Protein AF-0000000072266146 (afdb_homodimer)

InterPro domains:
  IPR006913 CENP-V/GFA domain [PF04828] (2-114)
  IPR006913 CENP-V/GFA domain [PS51891] (1-120)
  IPR011057 Mss4-like superfamily [SSF51316] (1-143)

Sequence (312 aa):
MEGRCICGEVAYRLTERPLFVHCCHCSWCQRESGSAFALNALIETDRIELLAGQPERVAIPSHSGKGQEVLRCPRCRIALWSHYAGAGPLMAFVRVGTLAEPAACPPDIHIYTTTKLPWVRLDEGVPAMADYYARSQHWPEPSLARWKILRERMSGMEGRCICGEVAYRLTERPLFVHCCHCSWCQRESGSAFALNALIETDRIELLAGQPERVAIPSHSGKGQEVLRCPRCRIALWSHYAGAGPLMAFVRVGTLAEPAACPPDIHIYTTTKLPWVRLDEGVPAMADYYARSQHWPEPSLARWKILRERMSG

Structure (mmCIF, N/CA/C/O backbone):
data_AF-0000000072266146-model_v1
#
loop_
_entity.id
_entity.type
_entity.pdbx_description
1 polymer 'CENP-V/GFA domain-containing protein'
#
loop_
_atom_site.group_PDB
_atom_site.id
_atom_site.type_symbol
_atom_site.label_atom_id
_atom_site.label_alt_id
_atom_site.label_comp_id
_atom_site.label_asym_id
_atom_site.label_entity_id
_atom_site.label_seq_id
_atom_site.pdbx_PDB_ins_code
_atom_site.Cartn_x
_atom_site.Cartn_y
_atom_site.Cartn_z
_atom_site.occupancy
_atom_site.B_iso_or_equiv
_atom_site.auth_seq_id
_atom_site.auth_comp_id
_atom_site.auth_asym_id
_atom_site.auth_atom_id
_atom_site.pdbx_PDB_model_num
ATOM 1 N N . MET A 1 1 ? 0.647 8.023 19.5 1 98.06 1 MET A N 1
ATOM 2 C CA . MET A 1 1 ? 0.533 6.828 18.672 1 98.06 1 MET A CA 1
ATOM 3 C C . MET A 1 1 ? 1.901 6.383 18.172 1 98.06 1 MET A C 1
ATOM 5 O O . MET A 1 1 ? 2.719 7.211 17.766 1 98.06 1 MET A O 1
ATOM 9 N N . GLU A 1 2 ? 2.133 5.121 18.188 1 98.75 2 GLU A N 1
ATOM 10 C CA . GLU A 1 2 ? 3.424 4.617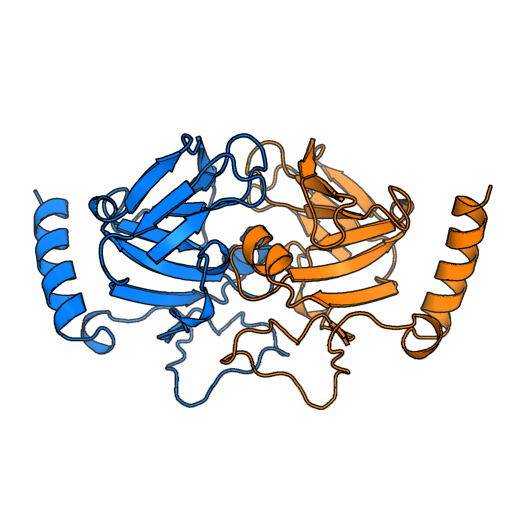 17.734 1 98.75 2 GLU A CA 1
ATOM 11 C C . GLU A 1 2 ? 3.283 3.852 16.422 1 98.75 2 GLU A C 1
ATOM 13 O O . GLU A 1 2 ? 2.189 3.404 16.062 1 98.75 2 GLU A O 1
ATOM 18 N N . GLY A 1 3 ? 4.383 3.854 15.672 1 98.81 3 GLY A N 1
ATOM 19 C CA . GLY A 1 3 ? 4.477 3.102 14.43 1 98.81 3 GLY A CA 1
ATOM 20 C C . GLY A 1 3 ? 5.883 2.617 14.133 1 98.81 3 GLY A C 1
ATOM 21 O O . GLY A 1 3 ? 6.828 2.951 14.852 1 98.81 3 GLY A O 1
ATOM 22 N N . ARG A 1 4 ? 6 1.78 13.203 1 98.81 4 ARG A N 1
ATOM 23 C CA . ARG A 1 4 ? 7.297 1.252 12.789 1 98.81 4 ARG A CA 1
ATOM 24 C C . ARG A 1 4 ? 7.219 0.643 11.391 1 98.81 4 ARG A C 1
ATOM 26 O O . ARG A 1 4 ? 6.129 0.317 10.914 1 98.81 4 ARG A O 1
ATOM 33 N N . CYS A 1 5 ? 8.453 0.538 10.75 1 98.81 5 CYS A N 1
ATOM 34 C CA . CYS A 1 5 ? 8.523 -0.219 9.5 1 98.81 5 CYS A CA 1
ATOM 35 C C . CYS A 1 5 ? 8.383 -1.714 9.766 1 98.81 5 CYS A C 1
ATOM 37 O O . CYS A 1 5 ? 8.258 -2.137 10.914 1 98.81 5 CYS A O 1
ATOM 39 N N . ILE A 1 6 ? 8.391 -2.504 8.766 1 98.44 6 ILE A N 1
ATOM 40 C CA . ILE A 1 6 ? 8.031 -3.91 8.906 1 98.44 6 ILE A CA 1
ATOM 41 C C . ILE A 1 6 ? 9.195 -4.684 9.516 1 98.44 6 ILE A C 1
ATOM 43 O O . ILE A 1 6 ? 9 -5.684 10.203 1 98.44 6 ILE A O 1
ATOM 47 N N . CYS A 1 7 ? 10.453 -4.293 9.305 1 98.19 7 CYS A N 1
ATOM 48 C CA . CYS A 1 7 ? 11.617 -5.027 9.797 1 98.19 7 CYS A CA 1
ATOM 49 C C . CYS A 1 7 ? 12.016 -4.547 11.188 1 98.19 7 CYS A C 1
ATOM 51 O O . CYS A 1 7 ? 12.867 -5.156 11.836 1 98.19 7 CYS A O 1
ATOM 53 N N . GLY A 1 8 ? 11.469 -3.467 11.578 1 97.94 8 GLY A N 1
ATOM 54 C CA . GLY A 1 8 ? 11.727 -2.975 12.922 1 97.94 8 GLY A CA 1
ATOM 55 C C . GLY A 1 8 ? 12.891 -2.002 12.984 1 97.94 8 GLY A C 1
ATOM 56 O O . GLY A 1 8 ? 13.172 -1.432 14.039 1 97.94 8 GLY A O 1
ATOM 57 N N . GLU A 1 9 ? 13.547 -1.71 11.922 1 98.75 9 GLU A N 1
ATOM 58 C CA . GLU A 1 9 ? 14.695 -0.814 11.883 1 98.75 9 GLU A CA 1
ATOM 59 C C . GLU A 1 9 ? 14.305 0.607 12.273 1 98.75 9 GLU A C 1
ATOM 61 O O . GLU A 1 9 ? 15.039 1.281 13 1 98.75 9 GLU A O 1
ATOM 66 N N . VAL A 1 10 ? 13.219 1.092 11.758 1 98.88 10 VAL A N 1
ATOM 67 C CA . VAL A 1 10 ? 12.75 2.443 12.055 1 98.88 10 VAL A CA 1
ATOM 68 C C . VAL A 1 10 ? 11.484 2.379 12.906 1 98.88 10 VAL A C 1
ATOM 70 O O . VAL A 1 10 ? 10.555 1.636 12.586 1 98.88 10 VAL A O 1
ATOM 73 N N . ALA A 1 11 ? 11.422 3.027 13.961 1 98.94 11 ALA A N 1
ATOM 74 C CA . ALA A 1 11 ? 10.258 3.211 14.828 1 98.94 11 ALA A CA 1
ATOM 75 C C . ALA A 1 11 ? 10.023 4.688 15.133 1 98.94 11 ALA A C 1
ATOM 77 O O . ALA A 1 11 ? 10.977 5.469 15.211 1 98.94 11 ALA A O 1
ATOM 78 N N . TYR A 1 12 ? 8.789 5.078 15.242 1 98.94 12 TYR A N 1
ATOM 79 C CA . TYR A 1 12 ? 8.461 6.48 15.461 1 98.94 12 TYR A CA 1
ATOM 80 C C . TYR A 1 12 ? 7.227 6.613 16.344 1 98.94 12 TYR A C 1
ATOM 82 O O . TYR A 1 12 ? 6.531 5.625 16.609 1 98.94 12 TYR A O 1
ATOM 90 N N . ARG A 1 13 ? 7 7.836 16.859 1 98.94 13 ARG A N 1
ATOM 91 C CA . ARG A 1 13 ? 5.836 8.195 17.672 1 98.94 13 ARG A CA 1
ATOM 92 C C . ARG A 1 13 ? 5.23 9.516 17.203 1 98.94 13 ARG A C 1
ATOM 94 O O . ARG A 1 13 ? 5.957 10.477 16.938 1 98.94 13 ARG A O 1
ATOM 101 N N . LEU A 1 14 ? 3.943 9.492 16.922 1 98.94 14 LEU A N 1
ATOM 102 C CA . LEU A 1 14 ? 3.215 10.75 16.781 1 98.94 14 LEU A CA 1
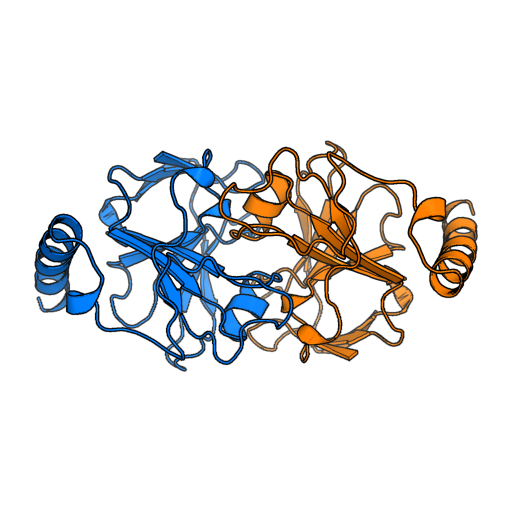ATOM 103 C C . LEU A 1 14 ? 2.877 11.344 18.141 1 98.94 14 LEU A C 1
ATOM 105 O O . LEU A 1 14 ? 2.178 10.719 18.938 1 98.94 14 LEU A O 1
ATOM 109 N N . THR A 1 15 ? 3.312 12.531 18.422 1 98.81 15 THR A N 1
ATOM 110 C CA . THR A 1 15 ? 3.141 13.117 19.75 1 98.81 15 THR A CA 1
ATOM 111 C C . THR A 1 15 ? 1.791 13.828 19.859 1 98.81 15 THR A C 1
ATOM 113 O O . THR A 1 15 ? 1.396 14.266 20.938 1 98.81 15 THR A O 1
ATOM 116 N N . GLU A 1 16 ? 1.041 14.008 18.766 1 98.5 16 GLU A N 1
ATOM 117 C CA . GLU A 1 16 ? -0.328 14.508 18.672 1 98.5 16 GLU A CA 1
ATOM 118 C C . GLU A 1 16 ? -1.169 13.641 17.734 1 98.5 16 GLU A C 1
ATOM 120 O O . GLU A 1 16 ? -0.627 12.867 16.953 1 98.5 16 GLU A O 1
ATOM 125 N N . ARG A 1 17 ? -2.455 13.75 17.922 1 98.25 17 ARG A N 1
ATOM 126 C CA . ARG A 1 17 ? -3.336 13.117 16.938 1 98.25 17 ARG A CA 1
ATOM 127 C C . ARG A 1 17 ? -3.176 13.758 15.562 1 98.25 17 ARG A C 1
ATOM 129 O O . ARG A 1 17 ? -2.924 14.961 15.453 1 98.25 17 ARG A O 1
ATOM 136 N N . PRO A 1 18 ? -3.324 12.961 14.5 1 98.81 18 PRO A N 1
ATOM 137 C CA . PRO A 1 18 ? -3.293 13.57 13.164 1 98.81 18 PRO A CA 1
ATOM 138 C C . PRO A 1 18 ? -4.336 14.672 12.992 1 98.81 18 PRO A C 1
ATOM 140 O O . PRO A 1 18 ? -5.371 14.656 13.656 1 98.81 18 PRO A O 1
ATOM 143 N N . LEU A 1 19 ? -4.02 15.57 12.109 1 98.81 19 LEU A N 1
ATOM 144 C CA . LEU A 1 19 ? -4.922 16.656 11.766 1 98.81 19 LEU A CA 1
ATOM 145 C C . LEU A 1 19 ? -6.145 16.141 11.016 1 98.81 19 LEU A C 1
ATOM 147 O O . LEU A 1 19 ? -7.258 16.641 11.211 1 98.81 19 LEU A O 1
ATOM 151 N N . PHE A 1 20 ? -5.941 15.227 10.234 1 98.81 20 PHE A N 1
ATOM 152 C CA . PHE A 1 20 ? -6.93 14.742 9.273 1 98.81 20 PHE A CA 1
ATOM 153 C C . PHE A 1 20 ? -6.41 13.516 8.5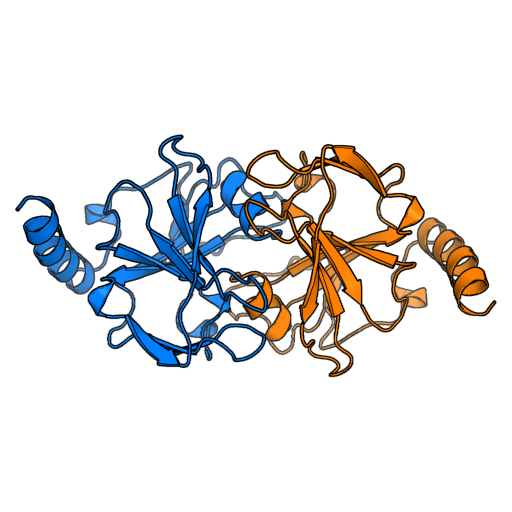39 1 98.81 20 PHE A C 1
ATOM 155 O O . PHE A 1 20 ? -5.203 13.336 8.383 1 98.81 20 PHE A O 1
ATOM 162 N N . VAL A 1 21 ? -7.254 12.562 8.102 1 98.88 21 VAL A N 1
ATOM 163 C CA . VAL A 1 21 ? -6.836 11.352 7.414 1 98.88 21 VAL A CA 1
ATOM 164 C C . VAL A 1 21 ? -7.43 11.312 6.008 1 98.88 21 VAL A C 1
ATOM 166 O O . VAL A 1 21 ? -8.656 11.32 5.844 1 98.88 21 VAL A O 1
ATOM 169 N N . HIS A 1 22 ? -6.547 11.258 4.992 1 98.75 22 HIS A N 1
ATOM 170 C CA . HIS A 1 22 ? -6.922 11.117 3.588 1 98.75 22 HIS A CA 1
ATOM 171 C C . HIS A 1 22 ? -6.914 9.656 3.16 1 98.75 22 HIS A C 1
ATOM 173 O O . HIS A 1 22 ? -5.922 8.953 3.359 1 98.75 22 HIS A O 1
ATOM 179 N N . CYS A 1 23 ? -7.988 9.219 2.615 1 98.88 23 CYS A N 1
ATOM 180 C CA . CYS A 1 23 ? -7.957 8.031 1.768 1 98.88 23 CYS A CA 1
ATOM 181 C C . CYS A 1 23 ? -7.934 8.414 0.293 1 98.88 23 CYS A C 1
ATOM 183 O O . CYS A 1 23 ? -8.953 8.812 -0.268 1 98.88 23 CYS A O 1
ATOM 185 N N . CYS A 1 24 ? -6.785 8.344 -0.344 1 98.75 24 CYS A N 1
ATOM 186 C CA . CYS A 1 24 ? -6.59 8.852 -1.697 1 98.75 24 CYS A CA 1
ATOM 187 C C . CYS A 1 24 ? -6.676 7.727 -2.723 1 98.75 24 CYS A C 1
ATOM 189 O O . CYS A 1 24 ? -5.879 6.789 -2.689 1 98.75 24 CYS A O 1
ATOM 191 N N . HIS A 1 25 ? -7.547 7.867 -3.672 1 98.75 25 HIS A N 1
ATOM 192 C CA . HIS A 1 25 ? -7.848 6.809 -4.629 1 98.75 25 HIS A CA 1
ATOM 193 C C . HIS A 1 25 ? -7.23 7.105 -5.992 1 98.75 25 HIS A C 1
ATOM 195 O O . HIS A 1 25 ? -7.535 6.434 -6.98 1 98.75 25 HIS A O 1
ATOM 201 N N . CYS A 1 26 ? -6.363 8.109 -6.113 1 98.5 26 CYS A N 1
ATOM 202 C CA . CYS A 1 26 ? -5.797 8.391 -7.43 1 98.5 26 CYS A CA 1
ATOM 203 C C . CYS A 1 26 ? -4.922 7.23 -7.898 1 98.5 26 CYS A C 1
ATOM 205 O O . CYS A 1 26 ? -4.434 6.445 -7.086 1 98.5 26 CYS A O 1
ATOM 207 N N . SER A 1 27 ? -4.691 7.141 -9.18 1 98.12 27 SER A N 1
ATOM 208 C CA . SER A 1 27 ? -3.955 6.023 -9.758 1 98.12 27 SER A CA 1
ATOM 209 C C . SER A 1 27 ? -2.494 6.031 -9.32 1 98.12 27 SER A C 1
ATOM 211 O O . SER A 1 27 ? -1.854 4.98 -9.25 1 98.12 27 SER A O 1
ATOM 213 N N . TRP A 1 28 ? -1.951 7.18 -8.969 1 98.19 28 TRP A N 1
ATOM 214 C CA . TRP A 1 28 ? -0.567 7.262 -8.508 1 98.19 28 TRP A CA 1
ATOM 215 C C . TRP A 1 28 ? -0.42 6.668 -7.109 1 98.19 28 TRP A C 1
ATOM 217 O O . TRP A 1 28 ? 0.521 5.914 -6.848 1 98.19 28 TRP A O 1
ATOM 227 N N . CYS A 1 29 ? -1.375 6.961 -6.23 1 98.5 29 CYS A N 1
ATOM 228 C CA . CYS A 1 29 ? -1.34 6.398 -4.887 1 98.5 29 CYS A CA 1
ATOM 229 C C . CYS A 1 29 ? -1.579 4.895 -4.918 1 98.5 29 CYS A C 1
ATOM 231 O O . CYS A 1 29 ? -1.021 4.152 -4.105 1 98.5 29 CYS A O 1
ATOM 233 N N . GLN A 1 30 ? -2.463 4.461 -5.859 1 98.81 30 GLN A N 1
ATOM 234 C CA . GLN A 1 30 ? -2.615 3.027 -6.078 1 98.81 30 GLN A CA 1
ATOM 235 C C . GLN A 1 30 ? -1.284 2.385 -6.461 1 98.81 30 GLN A C 1
ATOM 237 O O . GLN A 1 30 ? -0.898 1.359 -5.898 1 98.81 30 GLN A O 1
ATOM 242 N N . ARG A 1 31 ? -0.602 3.02 -7.348 1 98.56 31 ARG A N 1
ATOM 243 C CA . ARG A 1 31 ? 0.684 2.504 -7.805 1 98.56 31 ARG A CA 1
ATOM 244 C C . ARG A 1 31 ? 1.717 2.533 -6.684 1 98.56 31 ARG A C 1
ATOM 246 O O . ARG A 1 31 ? 2.463 1.571 -6.492 1 98.56 31 ARG A O 1
ATOM 253 N N . GLU A 1 32 ? 1.78 3.57 -5.879 1 98.44 32 GLU A N 1
ATOM 254 C CA . GLU A 1 32 ? 2.746 3.719 -4.793 1 98.44 32 GLU A CA 1
ATOM 255 C C . GLU A 1 32 ? 2.525 2.666 -3.713 1 98.44 32 GLU A C 1
ATOM 257 O O . GLU A 1 32 ? 3.484 2.096 -3.189 1 98.44 32 GLU A O 1
ATOM 262 N N . SER A 1 33 ? 1.28 2.451 -3.389 1 98.38 33 SER A N 1
ATOM 263 C CA . SER A 1 33 ? 0.968 1.521 -2.309 1 98.38 33 SER A CA 1
ATOM 264 C C . SER A 1 33 ? 0.947 0.081 -2.811 1 98.38 33 SER A C 1
ATOM 266 O O . SER A 1 33 ? 1.054 -0.859 -2.02 1 98.38 33 SER A O 1
ATOM 268 N N . GLY A 1 34 ? 0.775 -0.076 -4.133 1 98.5 34 GLY A N 1
ATOM 269 C CA . GLY A 1 34 ? 0.539 -1.402 -4.68 1 98.5 34 GLY A CA 1
ATOM 270 C C . GLY A 1 34 ? -0.845 -1.939 -4.367 1 98.5 34 GLY A C 1
ATOM 271 O O . GLY A 1 34 ? -1.141 -3.105 -4.641 1 98.5 34 GLY A O 1
ATOM 272 N N . SER A 1 35 ? -1.664 -1.135 -3.785 1 98.69 35 SER A N 1
ATOM 273 C CA . SER A 1 35 ? -2.986 -1.499 -3.289 1 98.69 35 SER A CA 1
ATOM 274 C C . SER A 1 35 ? -4.074 -0.637 -3.926 1 98.69 35 SER A C 1
ATOM 276 O O . SER A 1 35 ? -3.959 -0.245 -5.09 1 98.69 35 SER A O 1
ATOM 278 N N . ALA A 1 36 ? -5.203 -0.46 -3.303 1 98.81 36 ALA A N 1
ATOM 279 C CA . ALA A 1 36 ? -6.363 0.186 -3.916 1 98.81 36 ALA A CA 1
ATOM 280 C C . ALA A 1 36 ? -6.344 1.691 -3.666 1 98.81 36 ALA A C 1
ATOM 282 O O . ALA A 1 36 ? -7.055 2.445 -4.336 1 98.81 36 ALA A O 1
ATOM 283 N N . PHE A 1 37 ? -5.625 2.102 -2.691 1 98.81 37 PHE A N 1
ATOM 284 C CA . PHE A 1 37 ? -5.527 3.498 -2.287 1 98.81 37 PHE A CA 1
ATOM 285 C C . PHE A 1 37 ? -4.375 3.699 -1.31 1 98.81 37 PHE A C 1
ATOM 287 O O . PHE A 1 37 ? -3.768 2.73 -0.849 1 98.81 37 PHE A O 1
ATOM 294 N N . ALA A 1 38 ? -4 4.879 -1.101 1 98.75 38 ALA A N 1
ATOM 295 C CA . ALA A 1 38 ? -3.141 5.246 0.021 1 98.75 38 ALA A CA 1
ATOM 296 C C . ALA A 1 38 ? -3.963 5.777 1.192 1 98.75 38 ALA A C 1
ATOM 298 O O . ALA A 1 38 ? -5 6.414 0.993 1 98.75 38 ALA A O 1
ATOM 299 N N . LEU A 1 39 ? -3.566 5.496 2.32 1 98.88 39 LEU A N 1
ATOM 300 C CA . LEU A 1 39 ? -4.168 5.965 3.564 1 98.88 39 LEU A CA 1
ATOM 301 C C . LEU A 1 39 ? -3.178 6.801 4.367 1 98.88 39 LEU A C 1
ATOM 303 O O . LEU A 1 39 ? -2.232 6.262 4.949 1 98.88 39 LEU A O 1
ATOM 307 N N . ASN A 1 40 ? -3.436 8.102 4.402 1 98.88 40 ASN A N 1
ATOM 308 C CA . ASN A 1 40 ? -2.443 9.047 4.902 1 98.88 40 ASN A CA 1
ATOM 309 C C . ASN A 1 40 ? -2.986 9.859 6.074 1 98.88 40 ASN A C 1
ATOM 311 O O . ASN A 1 40 ? -4.004 10.539 5.945 1 98.88 40 ASN A O 1
ATOM 315 N N . ALA A 1 41 ? -2.324 9.781 7.148 1 98.94 41 ALA A N 1
ATOM 316 C CA . ALA A 1 41 ? -2.621 10.641 8.297 1 98.94 41 ALA A CA 1
ATOM 317 C C . ALA A 1 41 ? -1.765 11.906 8.273 1 98.94 41 ALA A C 1
ATOM 319 O O . ALA A 1 41 ? -0.539 11.828 8.391 1 98.94 41 ALA A O 1
ATOM 320 N N . LEU A 1 42 ? -2.375 13.031 8.086 1 98.88 42 LEU A N 1
ATOM 321 C CA . LEU A 1 42 ? -1.668 14.305 8.016 1 98.88 42 LEU A CA 1
ATOM 322 C C . LEU A 1 42 ? -1.302 14.797 9.414 1 98.88 42 LEU A C 1
ATOM 324 O O . LEU A 1 42 ? -2.137 14.781 10.32 1 98.88 42 LEU A O 1
ATOM 328 N N . ILE A 1 43 ? -0.083 15.242 9.547 1 98.88 43 ILE A N 1
ATOM 329 C CA . ILE A 1 43 ? 0.365 15.773 10.828 1 98.88 43 ILE A CA 1
ATOM 330 C C . ILE A 1 43 ? 1.553 16.703 10.617 1 98.88 43 ILE A C 1
ATOM 332 O O . ILE A 1 43 ? 2.287 16.578 9.633 1 98.88 43 ILE A O 1
ATOM 336 N N . GLU A 1 44 ? 1.712 17.672 11.477 1 98.69 44 GLU A N 1
ATOM 337 C CA . GLU A 1 44 ? 2.938 18.469 11.453 1 98.69 44 GLU A CA 1
ATOM 338 C C . GLU A 1 44 ? 4.168 17.578 11.625 1 98.69 44 GLU A C 1
ATOM 340 O O . GLU A 1 44 ? 4.199 16.719 12.508 1 98.69 44 GLU A O 1
ATOM 345 N N . THR A 1 45 ? 5.168 17.875 10.82 1 98.5 45 THR A N 1
ATOM 346 C CA . THR A 1 45 ? 6.34 17.016 10.828 1 98.5 45 THR A CA 1
ATOM 347 C C . THR A 1 45 ? 7.012 17.016 12.195 1 98.5 45 THR A C 1
ATOM 349 O O . THR A 1 45 ? 7.535 15.992 12.641 1 98.5 45 THR A O 1
ATOM 352 N N . ASP A 1 46 ? 7 18.078 12.867 1 98.25 46 ASP A N 1
ATOM 353 C CA . ASP A 1 46 ? 7.684 18.188 14.156 1 98.25 46 ASP A CA 1
ATOM 354 C C . ASP A 1 46 ? 6.902 17.453 15.25 1 98.25 46 ASP A C 1
ATOM 356 O O . ASP A 1 46 ? 7.328 17.422 16.406 1 98.25 46 ASP A O 1
ATOM 360 N N . ARG A 1 47 ? 5.762 16.875 14.945 1 98.81 47 ARG A N 1
ATOM 361 C CA . ARG A 1 47 ? 5.02 16.031 15.875 1 98.81 47 ARG A CA 1
ATOM 362 C C . ARG A 1 47 ? 5.34 14.562 15.656 1 98.81 47 ARG A C 1
ATOM 364 O O . ARG A 1 47 ? 4.688 13.688 16.234 1 98.81 47 ARG A O 1
ATOM 371 N N . ILE A 1 48 ? 6.285 14.242 14.805 1 98.88 48 ILE A N 1
ATOM 372 C CA . ILE A 1 48 ? 6.832 12.898 14.633 1 98.88 48 ILE A CA 1
ATOM 373 C C . ILE A 1 48 ? 8.172 12.797 15.359 1 98.88 48 ILE A C 1
ATOM 375 O O . ILE A 1 48 ? 9.117 13.516 15.039 1 98.88 48 ILE A O 1
ATOM 379 N N . GLU A 1 49 ? 8.211 11.914 16.312 1 98.88 49 GLU A N 1
ATOM 380 C CA . GLU A 1 49 ? 9.445 11.617 17.031 1 98.88 49 GLU A CA 1
ATOM 381 C C . GLU A 1 49 ? 10.031 10.273 16.578 1 98.88 49 GLU A C 1
ATOM 383 O O . GLU A 1 49 ? 9.367 9.242 16.672 1 98.88 49 GLU A O 1
ATOM 388 N N . LEU A 1 50 ? 11.227 10.266 16.094 1 98.81 50 LEU A N 1
ATOM 389 C CA . LEU A 1 50 ? 11.906 9.023 15.781 1 98.81 50 LEU A CA 1
ATOM 390 C C . LEU A 1 50 ? 12.375 8.32 17.047 1 98.81 50 LEU A C 1
ATOM 392 O O . LEU A 1 50 ? 13.055 8.922 17.875 1 98.81 50 LEU A O 1
ATOM 396 N N . LEU A 1 51 ? 12 7.148 17.203 1 98.88 51 LEU A N 1
ATOM 397 C CA . LEU A 1 51 ? 12.375 6.352 18.375 1 98.88 51 LEU A CA 1
ATOM 398 C C . LEU A 1 51 ? 13.578 5.465 18.047 1 98.88 51 LEU A C 1
ATOM 400 O O . LEU A 1 51 ? 14.352 5.109 18.953 1 98.88 51 LEU A O 1
ATOM 404 N N . ALA A 1 52 ? 13.711 5.051 16.859 1 98.81 52 ALA A N 1
ATOM 405 C CA . ALA A 1 52 ? 14.812 4.215 16.375 1 98.81 52 ALA A CA 1
ATOM 406 C C . ALA A 1 52 ? 15.016 4.402 14.867 1 98.81 52 ALA A C 1
ATOM 408 O O . ALA A 1 52 ? 14.047 4.598 14.125 1 98.81 52 ALA A O 1
ATOM 409 N N . GLY A 1 53 ? 16.266 4.289 14.445 1 98.75 53 GLY A N 1
ATOM 410 C CA . GLY A 1 53 ? 16.594 4.312 13.023 1 98.75 53 GLY A CA 1
ATOM 411 C C . GLY A 1 53 ? 16.438 5.688 12.406 1 98.75 53 GLY A C 1
ATOM 412 O O . GLY A 1 53 ? 16.078 6.648 13.086 1 98.75 53 GLY A O 1
ATOM 413 N N . GLN A 1 54 ? 16.797 5.75 11.117 1 98.56 54 GLN A N 1
ATOM 414 C CA . GLN A 1 54 ? 16.703 6.957 10.297 1 98.56 54 GLN A CA 1
ATOM 415 C C . GLN A 1 54 ? 16.172 6.633 8.906 1 98.56 54 GLN A C 1
ATOM 417 O O . GLN A 1 54 ? 16.828 5.941 8.125 1 98.56 54 GLN A O 1
ATOM 422 N N . PRO A 1 55 ? 15 7.188 8.617 1 98.75 55 PRO A N 1
ATOM 423 C CA . PRO A 1 55 ? 14.492 6.922 7.27 1 98.75 55 PRO A CA 1
ATOM 424 C C . PRO A 1 55 ? 15.336 7.582 6.18 1 98.75 55 PRO A C 1
ATOM 426 O O . PRO A 1 55 ? 15.969 8.609 6.422 1 98.75 55 PRO A O 1
ATOM 429 N N . GLU A 1 56 ? 15.344 6.93 5.07 1 98.38 56 GLU A N 1
ATOM 430 C CA . GLU A 1 56 ? 15.93 7.527 3.871 1 98.38 56 GLU A CA 1
ATOM 431 C C . GLU A 1 56 ? 14.883 8.297 3.072 1 98.38 56 GLU A C 1
ATOM 433 O O . GLU A 1 56 ? 13.734 7.859 2.959 1 98.38 56 GLU A O 1
ATOM 438 N N . ARG A 1 57 ? 15.312 9.445 2.557 1 98.31 57 ARG A N 1
ATOM 439 C CA . ARG A 1 57 ? 14.43 10.25 1.717 1 98.31 57 ARG A CA 1
ATOM 440 C C . ARG A 1 57 ? 14.547 9.844 0.252 1 98.31 57 ARG A C 1
ATOM 442 O O . ARG A 1 57 ? 15.656 9.734 -0.282 1 98.31 57 ARG A O 1
ATOM 449 N N . VAL A 1 58 ? 13.477 9.57 -0.393 1 98.56 58 VAL A N 1
ATOM 450 C CA . VAL A 1 58 ? 13.438 9.203 -1.803 1 98.56 58 VAL A CA 1
ATOM 451 C C . VAL A 1 58 ? 12.453 10.109 -2.547 1 98.56 58 VAL A C 1
ATOM 453 O O . VAL A 1 58 ? 11.266 10.156 -2.213 1 98.56 58 VAL A O 1
ATOM 456 N N . ALA A 1 59 ? 12.953 10.836 -3.549 1 98 59 ALA A N 1
ATOM 457 C CA . ALA A 1 59 ? 12.094 11.68 -4.375 1 98 59 ALA A CA 1
ATOM 458 C C . ALA A 1 59 ? 11.375 10.852 -5.438 1 98 59 ALA A C 1
ATOM 460 O O . ALA A 1 59 ? 12 10.062 -6.148 1 98 59 ALA A O 1
ATOM 461 N N . ILE A 1 60 ? 10.086 11.016 -5.516 1 98.12 60 ILE A N 1
ATOM 462 C CA . ILE A 1 60 ? 9.32 10.32 -6.547 1 98.12 60 ILE A CA 1
ATOM 463 C C . ILE A 1 60 ? 8.328 11.289 -7.195 1 98.12 60 ILE A C 1
ATOM 465 O O . ILE A 1 60 ? 8 12.328 -6.617 1 98.12 60 ILE A O 1
ATOM 469 N N . PRO A 1 61 ? 7.883 10.953 -8.461 1 97.06 61 PRO A N 1
ATOM 470 C CA . PRO A 1 61 ? 6.824 11.766 -9.062 1 97.06 61 PRO A CA 1
ATOM 471 C C . PRO A 1 61 ? 5.488 11.633 -8.344 1 97.06 61 PRO A C 1
ATOM 473 O O . PRO A 1 61 ? 5.316 10.727 -7.52 1 97.06 61 PRO A O 1
ATOM 476 N N . SER A 1 62 ? 4.641 12.57 -8.539 1 95.56 62 SER A N 1
ATOM 477 C CA . SER A 1 62 ? 3.293 12.547 -7.98 1 95.56 62 SER A CA 1
ATOM 478 C C . SER A 1 62 ? 2.258 12.961 -9.023 1 95.56 62 SER A C 1
ATOM 480 O O . SER A 1 62 ? 2.611 13.43 -10.109 1 95.56 62 SER A O 1
ATOM 482 N N . HIS A 1 63 ? 1.038 12.75 -8.695 1 92.88 63 HIS A N 1
ATOM 483 C CA . HIS A 1 63 ? -0.08 13.086 -9.57 1 92.88 63 HIS A CA 1
ATOM 484 C C . HIS A 1 63 ? -0.068 14.562 -9.938 1 92.88 63 HIS A C 1
ATOM 486 O O . HIS A 1 63 ? -0.373 14.922 -11.078 1 92.88 63 HIS A O 1
ATOM 492 N N . SER A 1 64 ? 0.245 15.406 -9.016 1 92.31 64 SER A N 1
ATOM 493 C CA . SER A 1 64 ? 0.229 16.859 -9.219 1 92.31 64 SER A CA 1
ATOM 494 C C . SER A 1 64 ? 1.314 17.281 -10.203 1 92.31 64 SER A C 1
ATOM 496 O O . SER A 1 64 ? 1.282 18.406 -10.719 1 92.31 64 SER A O 1
ATOM 498 N N . GLY A 1 65 ? 2.338 16.453 -10.445 1 94.19 65 GLY A N 1
ATOM 499 C CA . GLY A 1 65 ? 3.477 16.797 -11.281 1 94.19 65 GLY A CA 1
ATOM 500 C C . GLY A 1 65 ? 4.59 17.484 -10.516 1 94.19 65 GLY A C 1
ATOM 501 O O . GLY A 1 65 ? 5.691 17.656 -11.047 1 94.19 65 GLY A O 1
ATOM 502 N N . LYS A 1 66 ? 4.371 17.812 -9.211 1 96.12 66 LYS A N 1
ATOM 503 C CA . LYS A 1 66 ? 5.344 18.562 -8.422 1 96.12 66 LYS A CA 1
ATOM 504 C C . LYS A 1 66 ? 6.246 17.625 -7.625 1 96.12 66 LYS A C 1
ATOM 506 O O . LYS A 1 66 ? 7.23 18.062 -7.027 1 96.12 66 LYS A O 1
ATOM 511 N N . GLY A 1 67 ? 5.906 16.375 -7.609 1 95.88 67 GLY A N 1
ATOM 512 C CA . GLY A 1 67 ? 6.703 15.391 -6.898 1 95.88 67 GLY A CA 1
ATOM 513 C C . GLY A 1 67 ? 6.422 15.352 -5.406 1 95.88 67 GLY A C 1
ATOM 514 O O . GLY A 1 67 ? 5.594 16.109 -4.91 1 95.88 67 GLY A O 1
ATOM 515 N N . GLN A 1 68 ? 7.016 14.352 -4.781 1 97.19 68 GLN A N 1
ATOM 516 C CA . GLN A 1 68 ? 7.02 14.195 -3.33 1 97.19 68 GLN A CA 1
ATOM 517 C C . GLN A 1 68 ? 8.289 13.508 -2.852 1 97.19 68 GLN A C 1
ATOM 519 O O . GLN A 1 68 ? 9 12.875 -3.641 1 97.19 68 GLN A O 1
ATOM 524 N N . GLU A 1 69 ? 8.57 13.766 -1.625 1 98.31 69 GLU A N 1
ATOM 525 C CA . GLU A 1 69 ? 9.641 13.039 -0.947 1 98.31 69 GLU A CA 1
ATOM 526 C C . GLU A 1 69 ? 9.078 11.992 0.012 1 98.31 69 GLU A C 1
ATOM 528 O O . GLU A 1 69 ? 8.328 12.328 0.935 1 98.31 69 GLU A O 1
ATOM 533 N N . VAL A 1 70 ? 9.414 10.766 -0.214 1 98.75 70 VAL A N 1
ATOM 534 C CA . VAL A 1 70 ? 8.938 9.688 0.653 1 98.75 70 VAL A CA 1
ATOM 535 C C . VAL A 1 70 ? 10.055 9.258 1.597 1 98.75 70 VAL A C 1
ATOM 537 O O . VAL A 1 70 ? 11.188 9.031 1.165 1 98.75 70 VAL A O 1
ATOM 540 N N . LEU A 1 71 ? 9.781 9.25 2.836 1 98.88 71 LEU A N 1
ATOM 541 C CA . LEU A 1 71 ? 10.688 8.711 3.844 1 98.88 71 LEU A CA 1
ATOM 542 C C . LEU A 1 71 ? 10.469 7.215 4.027 1 98.88 71 LEU A C 1
ATOM 544 O O . LEU A 1 71 ? 9.375 6.781 4.406 1 98.88 71 LEU A O 1
ATOM 548 N N . ARG A 1 72 ? 11.5 6.453 3.721 1 98.88 72 ARG A N 1
ATOM 549 C CA . ARG A 1 72 ? 11.43 4.996 3.721 1 98.88 72 ARG A CA 1
ATOM 550 C C . ARG A 1 72 ? 12.477 4.395 4.656 1 98.88 72 ARG A C 1
ATOM 552 O O . ARG A 1 72 ? 13.531 4.988 4.879 1 98.88 72 ARG A O 1
ATOM 559 N N . CYS A 1 73 ? 12.156 3.236 5.219 1 98.88 73 CYS A N 1
ATOM 560 C CA . CYS A 1 73 ? 13.18 2.461 5.906 1 98.88 73 CYS A CA 1
ATOM 561 C C . CYS A 1 73 ? 14.32 2.107 4.961 1 98.88 73 CYS A C 1
ATOM 563 O O . CYS A 1 73 ? 14.086 1.639 3.846 1 98.88 73 CYS A O 1
ATOM 565 N N . PRO A 1 74 ? 15.578 2.32 5.406 1 98.56 74 PRO A N 1
ATOM 566 C CA . PRO A 1 74 ? 16.703 2.006 4.508 1 98.56 74 PRO A CA 1
ATOM 567 C C . PRO A 1 74 ? 16.906 0.502 4.344 1 98.56 74 PRO A C 1
ATOM 569 O O . PRO A 1 74 ? 17.656 0.077 3.451 1 98.56 74 PRO A O 1
ATOM 572 N N . ARG A 1 75 ? 16.297 -0.282 5.145 1 98.38 75 ARG A N 1
ATOM 573 C CA . ARG A 1 75 ? 16.5 -1.727 5.109 1 98.38 75 ARG A CA 1
ATOM 574 C C . ARG A 1 75 ? 15.352 -2.426 4.391 1 98.38 75 ARG A C 1
ATOM 576 O O . ARG A 1 75 ? 15.547 -3.01 3.324 1 98.38 75 ARG A O 1
ATOM 583 N N . CYS A 1 76 ? 14.133 -2.256 4.832 1 98.69 76 CYS A N 1
ATOM 584 C CA . CYS A 1 76 ? 13.016 -2.975 4.234 1 98.69 76 CYS A CA 1
ATOM 585 C C . CYS A 1 76 ? 12.352 -2.139 3.148 1 98.69 76 CYS A C 1
ATOM 587 O O . CYS A 1 76 ? 11.531 -2.648 2.379 1 98.69 76 CYS A O 1
ATOM 589 N N . ARG A 1 77 ? 12.602 -0.921 3.076 1 98.69 77 ARG A N 1
ATOM 590 C CA . ARG A 1 77 ? 12.234 0 2.008 1 98.69 77 ARG A CA 1
ATOM 591 C C . ARG A 1 77 ? 10.766 0.401 2.113 1 98.69 77 ARG A C 1
ATOM 593 O O . ARG A 1 77 ? 10.227 1.064 1.223 1 98.69 77 ARG A O 1
ATOM 600 N N . ILE A 1 78 ? 10.055 0.058 3.154 1 98.25 78 ILE A N 1
ATOM 601 C CA . ILE A 1 78 ? 8.648 0.438 3.209 1 98.25 78 ILE A CA 1
ATOM 602 C C . ILE A 1 78 ? 8.523 1.944 3.43 1 98.25 78 ILE A C 1
ATOM 604 O O . ILE A 1 78 ? 9.43 2.57 3.984 1 98.25 78 ILE A O 1
ATOM 608 N N . ALA A 1 79 ? 7.52 2.539 2.91 1 98.88 79 ALA A N 1
ATOM 609 C CA . ALA A 1 79 ? 7.227 3.961 3.074 1 98.88 79 ALA A CA 1
ATOM 610 C C . ALA A 1 79 ? 6.613 4.242 4.441 1 98.88 79 ALA A C 1
ATOM 612 O O . ALA A 1 79 ? 5.641 3.592 4.84 1 98.88 79 ALA A O 1
ATOM 613 N N . LEU A 1 80 ? 7.152 5.199 5.133 1 98.94 80 LEU A N 1
ATOM 614 C CA . LEU A 1 80 ? 6.637 5.543 6.453 1 98.94 80 LEU A CA 1
ATOM 615 C C . LEU A 1 80 ? 5.781 6.805 6.395 1 98.94 80 LEU A C 1
ATOM 617 O O . LEU A 1 80 ? 4.684 6.84 6.953 1 98.94 80 LEU A O 1
ATOM 621 N N . TRP A 1 81 ? 6.266 7.855 5.797 1 98.94 81 TRP A N 1
ATOM 622 C CA . TRP A 1 81 ? 5.492 9.062 5.523 1 98.94 81 TRP A CA 1
ATOM 623 C C . TRP A 1 81 ? 6.086 9.836 4.348 1 98.94 81 TRP A C 1
ATOM 625 O O . TRP A 1 81 ? 7.16 9.492 3.85 1 98.94 81 TRP A O 1
ATOM 635 N N . SER A 1 82 ? 5.363 10.742 3.818 1 98.62 82 SER A N 1
ATOM 636 C CA . SER A 1 82 ? 5.828 11.555 2.699 1 98.62 82 SER A CA 1
ATOM 637 C C . SER A 1 82 ? 5.598 13.039 2.961 1 98.62 82 SER A C 1
ATOM 639 O O . SER A 1 82 ? 4.793 13.406 3.82 1 98.62 82 SER A O 1
ATOM 641 N N . HIS A 1 83 ? 6.387 13.828 2.322 1 98.38 83 HIS A N 1
ATOM 642 C CA . HIS A 1 83 ? 6.195 15.273 2.197 1 98.38 83 HIS A CA 1
ATOM 643 C C . HIS A 1 83 ? 5.793 15.656 0.776 1 98.38 83 HIS A C 1
ATOM 645 O O . HIS A 1 83 ? 6.535 15.398 -0.174 1 98.38 83 HIS A O 1
ATOM 651 N N . TYR A 1 84 ? 4.59 16.234 0.656 1 95.81 84 TYR A N 1
ATOM 652 C CA . TYR A 1 84 ? 4.141 16.703 -0.649 1 95.81 84 TYR A CA 1
ATOM 653 C C . TYR A 1 84 ? 4.566 18.156 -0.879 1 95.81 84 TYR A C 1
ATOM 655 O O . TYR A 1 84 ? 4.84 18.875 0.074 1 95.81 84 TYR A O 1
ATOM 663 N N . ALA A 1 85 ? 4.645 18.594 -2.107 1 88.31 85 ALA A N 1
ATOM 664 C CA . ALA A 1 85 ? 5.195 19.875 -2.518 1 88.31 85 ALA A CA 1
ATOM 665 C C . ALA A 1 85 ? 4.418 21.031 -1.886 1 88.31 85 ALA A C 1
ATOM 667 O O . ALA A 1 85 ? 4.98 22.094 -1.626 1 88.31 85 ALA A O 1
ATOM 668 N N . GLY A 1 86 ? 3.174 20.969 -1.599 1 87 86 GLY A N 1
ATOM 669 C CA . GLY A 1 86 ? 2.395 22.062 -1.034 1 87 86 GLY A CA 1
ATOM 670 C C . GLY A 1 86 ? 2.947 22.562 0.284 1 87 86 GLY A C 1
ATOM 671 O O . GLY A 1 86 ? 3.656 23.578 0.318 1 87 86 GLY A O 1
ATOM 672 N N . ALA A 1 87 ? 2.881 21.828 1.316 1 89 87 ALA A N 1
ATOM 673 C CA . ALA A 1 87 ? 3.377 22.203 2.641 1 89 87 ALA A CA 1
ATOM 674 C C . ALA A 1 87 ? 4.84 21.797 2.809 1 89 87 ALA A C 1
ATOM 676 O O . ALA A 1 87 ? 5.496 22.203 3.77 1 89 87 ALA A O 1
ATOM 677 N N . GLY A 1 88 ? 5.328 21.078 1.866 1 93.12 88 GLY A N 1
ATOM 678 C CA . GLY A 1 88 ? 6.719 20.656 1.933 1 93.12 88 GLY A CA 1
ATOM 679 C C . GLY A 1 88 ? 7.043 19.859 3.186 1 93.12 88 GLY A C 1
ATOM 680 O O . GLY A 1 88 ? 6.234 19.047 3.637 1 93.12 88 GLY A O 1
ATOM 681 N N . PRO A 1 89 ? 8.273 20.062 3.691 1 95.62 89 PRO A N 1
ATOM 682 C CA . PRO A 1 89 ? 8.742 19.234 4.805 1 95.62 89 PRO A CA 1
ATOM 683 C C . PRO A 1 89 ? 8.039 19.562 6.121 1 95.62 89 PRO A C 1
ATOM 685 O O . PRO A 1 89 ? 8.258 18.891 7.129 1 95.62 89 PRO A O 1
ATOM 688 N N . LEU A 1 90 ? 7.227 20.562 6.195 1 97.38 90 LEU A N 1
ATOM 689 C CA . LEU A 1 90 ? 6.574 20.969 7.434 1 97.38 90 LEU A CA 1
ATOM 690 C C . LEU A 1 90 ? 5.387 20.062 7.746 1 97.38 90 LEU A C 1
ATOM 692 O O . LEU A 1 90 ? 4.93 20.016 8.891 1 97.38 90 LEU A O 1
ATOM 696 N N . MET A 1 91 ? 4.848 19.422 6.727 1 97.94 91 MET A N 1
ATOM 697 C CA . MET A 1 91 ? 3.715 18.516 6.891 1 97.94 91 MET A CA 1
ATOM 698 C C . MET A 1 91 ? 4.07 17.109 6.418 1 97.94 91 MET A C 1
ATOM 700 O O . MET A 1 91 ? 4.699 16.938 5.371 1 97.94 91 MET A O 1
ATOM 704 N N . ALA A 1 92 ? 3.695 16.188 7.238 1 98.75 92 ALA A N 1
ATOM 705 C CA . ALA A 1 92 ? 3.934 14.781 6.902 1 98.75 92 ALA A CA 1
ATOM 706 C C . ALA A 1 92 ? 2.621 14.039 6.656 1 98.75 92 ALA A C 1
ATOM 708 O O . ALA A 1 92 ? 1.635 14.266 7.363 1 98.75 92 ALA A O 1
ATOM 709 N N . PHE A 1 93 ? 2.596 13.258 5.672 1 98.88 93 PHE A N 1
ATOM 710 C CA . PHE A 1 93 ? 1.536 12.297 5.375 1 98.88 93 PHE A CA 1
ATOM 711 C C . PHE A 1 93 ? 1.941 10.891 5.797 1 98.88 93 PHE A C 1
ATOM 713 O O . PHE A 1 93 ? 2.562 10.164 5.027 1 98.88 93 PHE A O 1
ATOM 720 N N . VAL A 1 94 ? 1.625 10.523 7.004 1 98.94 94 VAL A N 1
ATOM 721 C CA . VAL A 1 94 ? 2.041 9.258 7.598 1 98.94 94 VAL A CA 1
ATOM 722 C C . VAL A 1 94 ? 1.189 8.125 7.035 1 98.94 94 VAL A C 1
ATOM 724 O O . VAL A 1 94 ? -0.04 8.211 7.008 1 98.94 94 VAL A O 1
ATOM 727 N N . ARG A 1 95 ? 1.881 7.086 6.539 1 98.94 95 ARG A N 1
ATOM 728 C CA . ARG A 1 95 ? 1.157 5.891 6.109 1 98.94 95 ARG A CA 1
ATOM 729 C C . ARG A 1 95 ? 0.492 5.199 7.297 1 98.94 95 ARG A C 1
ATOM 731 O O . ARG A 1 95 ? 1.168 4.574 8.117 1 98.94 95 ARG A O 1
ATOM 738 N N . VAL A 1 96 ? -0.804 5.168 7.301 1 98.94 96 VAL A N 1
ATOM 739 C CA . VAL A 1 96 ? -1.575 4.727 8.453 1 98.94 96 VAL A CA 1
ATOM 740 C C . VAL A 1 96 ? -1.278 3.256 8.742 1 98.94 96 VAL A C 1
ATOM 742 O O . VAL A 1 96 ? -1.229 2.842 9.906 1 98.94 96 VAL A O 1
ATOM 745 N N . GLY A 1 97 ? -1.041 2.527 7.715 1 98.88 97 GLY A N 1
ATOM 746 C CA . GLY A 1 97 ? -0.803 1.102 7.875 1 98.88 97 GLY A CA 1
ATOM 747 C C . GLY A 1 97 ? 0.424 0.791 8.711 1 98.88 97 GLY A C 1
ATOM 748 O O . GLY A 1 97 ? 0.587 -0.333 9.188 1 98.88 97 GLY A O 1
ATOM 749 N N . THR A 1 98 ? 1.312 1.735 8.867 1 98.88 98 THR A N 1
ATOM 750 C CA . THR A 1 98 ? 2.547 1.492 9.602 1 98.88 98 THR A CA 1
ATOM 751 C C . THR A 1 98 ? 2.348 1.744 11.094 1 98.88 98 THR A C 1
ATOM 753 O O . THR A 1 98 ? 3.242 1.479 11.898 1 98.88 98 THR A O 1
ATOM 756 N N . LEU A 1 99 ? 1.195 2.283 11.5 1 98.88 99 LEU A N 1
ATOM 757 C CA . LEU A 1 99 ? 0.89 2.508 12.914 1 98.88 99 LEU A CA 1
ATOM 758 C C . LEU A 1 99 ? 0.637 1.188 13.633 1 98.88 99 LEU A C 1
ATOM 760 O O . LEU A 1 99 ? 0.156 0.228 13.023 1 98.88 99 LEU A O 1
ATOM 764 N N . ALA A 1 100 ? 0.951 1.167 14.898 1 98.62 100 ALA A N 1
ATOM 765 C CA . ALA A 1 100 ? 0.673 -0.011 15.719 1 98.62 100 ALA A CA 1
ATOM 766 C C . ALA A 1 100 ? -0.826 -0.287 15.789 1 98.62 100 ALA A C 1
ATOM 768 O O . ALA A 1 100 ? -1.248 -1.444 15.836 1 98.62 100 ALA A O 1
ATOM 769 N N . GLU A 1 101 ? -1.612 0.76 15.805 1 98.38 101 GLU A N 1
ATOM 770 C CA . GLU A 1 101 ? -3.07 0.678 15.82 1 98.38 101 GLU A CA 1
ATOM 771 C C . GLU A 1 101 ? -3.686 1.495 14.695 1 98.38 101 GLU A C 1
ATOM 773 O O . GLU A 1 101 ? -4.297 2.539 14.938 1 98.38 101 GLU A O 1
ATOM 778 N N . PRO A 1 102 ? -3.625 0.96 13.477 1 98.81 102 PRO A N 1
ATOM 779 C CA . PRO A 1 102 ? -4.145 1.723 12.336 1 98.81 102 PRO A CA 1
ATOM 780 C C . PRO A 1 102 ? -5.645 1.988 12.438 1 98.81 102 PRO A C 1
ATOM 782 O O . PRO A 1 102 ? -6.145 2.959 11.859 1 98.81 102 PRO A O 1
ATOM 785 N N . ALA A 1 103 ? -6.383 1.208 13.203 1 98.56 103 ALA A N 1
ATOM 786 C CA . ALA A 1 103 ? -7.824 1.381 13.359 1 98.56 103 ALA A CA 1
ATOM 787 C C . ALA A 1 103 ? -8.148 2.715 14.031 1 98.56 103 ALA A C 1
ATOM 789 O O . ALA A 1 103 ? -9.273 3.209 13.93 1 98.56 103 ALA A O 1
ATOM 790 N N . ALA A 1 104 ? -7.25 3.328 14.688 1 98.5 104 ALA A N 1
ATOM 791 C CA . ALA A 1 104 ? -7.438 4.605 15.367 1 98.5 104 ALA A CA 1
ATOM 792 C C . ALA A 1 104 ? -7.441 5.762 14.375 1 98.5 104 ALA A C 1
ATOM 794 O O . ALA A 1 104 ? -7.77 6.898 14.734 1 98.5 104 ALA A O 1
ATOM 795 N N . CYS A 1 105 ? -7.137 5.504 13.094 1 98.62 105 CYS A N 1
ATOM 796 C CA . CYS A 1 105 ? -7.07 6.539 12.07 1 98.62 105 CYS A CA 1
ATOM 797 C C . CYS A 1 105 ? -7.883 6.145 10.844 1 98.62 105 CYS A C 1
ATOM 799 O O . CYS A 1 105 ? -7.332 5.992 9.75 1 98.62 105 CYS A O 1
ATOM 801 N N . PRO A 1 106 ? -9.211 6.016 11.023 1 98.56 106 PRO A N 1
ATOM 802 C CA . PRO A 1 106 ? -10.031 5.785 9.828 1 98.56 106 PRO A CA 1
ATOM 803 C C . PRO A 1 106 ? -10.047 6.984 8.883 1 98.56 106 PRO A C 1
ATOM 805 O O . PRO A 1 106 ? -9.68 8.094 9.281 1 98.56 106 PRO A O 1
ATOM 808 N N . PRO A 1 107 ? -10.461 6.785 7.637 1 98.75 107 PRO A N 1
ATOM 809 C CA . PRO A 1 107 ? -10.562 7.926 6.727 1 98.75 107 PRO A CA 1
ATOM 810 C C . PRO A 1 107 ? -11.523 9 7.227 1 98.75 107 PRO A C 1
ATOM 812 O O . PRO A 1 107 ? -12.648 8.695 7.613 1 98.75 107 PRO A O 1
ATOM 815 N N . ASP A 1 108 ? -11.023 10.227 7.215 1 98.81 108 ASP A N 1
ATOM 816 C CA . ASP A 1 108 ? -11.906 11.367 7.414 1 98.81 108 ASP A CA 1
ATOM 817 C C . ASP A 1 108 ? -12.562 11.797 6.098 1 98.81 108 ASP A C 1
ATOM 819 O O . ASP A 1 108 ? -13.609 12.453 6.102 1 98.81 108 ASP A O 1
ATOM 823 N N . ILE A 1 109 ? -11.93 11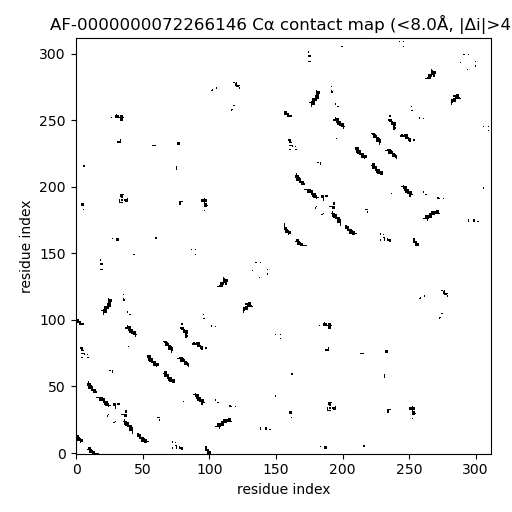.453 4.988 1 98.88 109 ILE A N 1
ATOM 824 C CA . ILE A 1 109 ? -12.414 11.844 3.668 1 98.88 109 ILE A CA 1
ATOM 825 C C . ILE A 1 109 ? -11.797 10.938 2.605 1 98.88 109 ILE A C 1
ATOM 827 O O . ILE A 1 109 ? -10.672 10.461 2.758 1 98.88 109 ILE A O 1
ATOM 831 N N . HIS A 1 110 ? -12.516 10.555 1.549 1 98.81 110 HIS A N 1
ATOM 832 C CA . HIS A 1 110 ? -12.008 9.938 0.329 1 98.81 110 HIS A CA 1
ATOM 833 C C . HIS A 1 110 ? -11.781 10.977 -0.763 1 98.81 110 HIS A C 1
ATOM 835 O O . HIS A 1 110 ? -12.656 11.805 -1.034 1 98.81 110 HIS A O 1
ATOM 841 N N . ILE A 1 111 ? -10.609 10.945 -1.318 1 98.75 111 ILE A N 1
ATOM 842 C CA . ILE A 1 111 ? -10.312 11.93 -2.354 1 98.75 111 ILE A CA 1
ATOM 843 C C . ILE A 1 111 ? -9.906 11.211 -3.641 1 98.75 111 ILE A C 1
ATOM 845 O O . ILE A 1 111 ? -9.5 10.047 -3.611 1 98.75 111 ILE A O 1
ATOM 849 N N . TYR A 1 112 ? -10.008 11.961 -4.812 1 98.69 112 TYR A N 1
ATOM 850 C CA . TYR A 1 112 ? -9.68 11.461 -6.145 1 98.69 112 TYR A CA 1
ATOM 851 C C . TYR A 1 112 ? -10.43 10.164 -6.441 1 98.69 11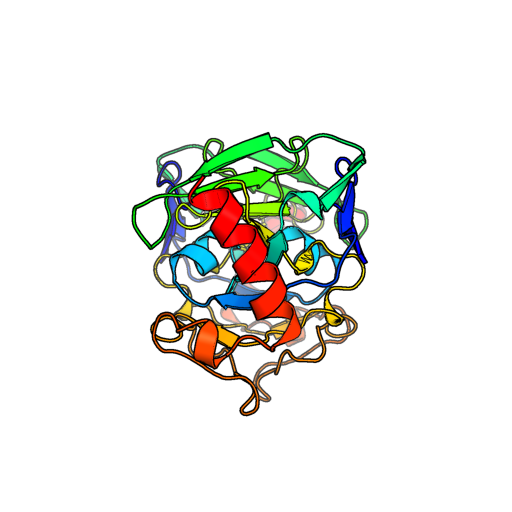2 TYR A C 1
ATOM 853 O O . TYR A 1 112 ? -9.828 9.18 -6.879 1 98.69 112 TYR A O 1
ATOM 861 N N . THR A 1 113 ? -11.742 10.227 -6.18 1 98.56 113 THR A N 1
ATOM 862 C CA . THR A 1 113 ? -12.562 9.031 -6.32 1 98.56 113 THR A CA 1
ATOM 863 C C . THR A 1 113 ? -12.906 8.773 -7.785 1 98.56 113 THR A C 1
ATOM 865 O O . THR A 1 113 ? -13.453 7.727 -8.133 1 98.56 113 THR A O 1
ATOM 868 N N . THR A 1 114 ? -12.492 9.68 -8.688 1 98.19 114 THR A N 1
ATOM 869 C CA . THR A 1 114 ? -12.695 9.484 -10.117 1 98.19 114 THR A CA 1
ATOM 870 C C . THR A 1 114 ? -11.938 8.25 -10.609 1 98.19 114 THR A C 1
ATOM 872 O O . THR A 1 114 ? -12.297 7.66 -11.625 1 98.19 114 THR A O 1
ATOM 875 N N . THR A 1 115 ? -10.891 7.867 -9.891 1 98.31 115 THR A N 1
ATOM 876 C CA . THR A 1 115 ? -10.102 6.707 -10.289 1 98.31 115 THR A CA 1
ATOM 877 C C . THR A 1 115 ? -10.148 5.625 -9.211 1 98.31 115 THR A C 1
ATOM 879 O O . THR A 1 115 ? -9.266 4.762 -9.156 1 98.31 115 THR A O 1
ATOM 882 N N . LYS A 1 116 ? -11.141 5.77 -8.32 1 98.75 116 LYS A N 1
ATOM 883 C CA . LYS A 1 116 ? -11.359 4.703 -7.352 1 98.75 116 LYS A CA 1
ATOM 884 C C . LYS A 1 116 ? -11.617 3.369 -8.047 1 98.75 116 LYS A C 1
ATOM 886 O O . LYS A 1 116 ? -12.336 3.314 -9.047 1 98.75 116 LYS A O 1
ATOM 891 N N . LEU A 1 117 ? -11.023 2.312 -7.57 1 98.62 117 LEU A N 1
ATOM 892 C CA . LEU A 1 117 ? -11.32 1.008 -8.156 1 98.62 117 LEU A CA 1
ATOM 893 C C . LEU A 1 117 ? -12.781 0.64 -7.945 1 98.62 117 LEU A C 1
ATOM 895 O O . LEU A 1 117 ? -13.344 0.885 -6.875 1 98.62 117 LEU A O 1
ATOM 899 N N . PRO A 1 118 ? -13.414 0.07 -8.906 1 97.88 118 PRO A N 1
ATOM 900 C CA . PRO A 1 118 ? -14.867 -0.107 -8.891 1 97.88 118 PRO A CA 1
ATOM 901 C C . PRO A 1 118 ? -15.344 -0.989 -7.738 1 97.88 118 PRO A C 1
ATOM 903 O O . PRO A 1 118 ? -16.453 -0.805 -7.234 1 97.88 118 PRO A O 1
ATOM 906 N N . TRP A 1 119 ? -14.594 -1.907 -7.301 1 97.75 119 TRP A N 1
ATOM 907 C CA . TRP A 1 119 ? -15.031 -2.873 -6.301 1 97.75 119 TRP A CA 1
ATOM 908 C C . TRP A 1 119 ? -14.93 -2.287 -4.898 1 97.75 119 TRP A C 1
ATOM 910 O O . TRP A 1 119 ? -15.453 -2.859 -3.939 1 97.75 119 TRP A O 1
ATOM 920 N N . VAL A 1 120 ? -14.164 -1.184 -4.746 1 98 120 VAL A N 1
ATOM 921 C CA . VAL A 1 120 ? -14.008 -0.562 -3.436 1 98 120 VAL A CA 1
ATOM 922 C C . VAL A 1 120 ? -15.32 0.097 -3.021 1 98 120 VAL A C 1
ATOM 924 O O . VAL A 1 120 ? -15.875 0.918 -3.758 1 98 120 VAL A O 1
ATOM 927 N N . ARG A 1 121 ? -15.75 -0.232 -1.894 1 96.62 121 ARG A N 1
ATOM 928 C CA . ARG A 1 121 ? -16.969 0.35 -1.346 1 96.62 121 ARG A CA 1
ATOM 929 C C . ARG A 1 121 ? -16.641 1.416 -0.304 1 96.62 121 ARG A C 1
ATOM 931 O O . ARG A 1 121 ? -15.812 1.199 0.577 1 96.62 121 ARG A O 1
ATOM 938 N N . LEU A 1 122 ? -17.266 2.51 -0.441 1 96.5 122 LEU A N 1
ATOM 939 C CA . LEU A 1 122 ? -17.047 3.609 0.489 1 96.5 122 LEU A CA 1
ATOM 940 C C . LEU A 1 122 ? -18.188 3.719 1.493 1 96.5 122 LEU A C 1
ATOM 942 O O . LEU A 1 122 ? -19.344 3.445 1.159 1 96.5 122 LEU A O 1
ATOM 946 N N . ASP A 1 123 ? -17.828 4.066 2.67 1 90.69 123 ASP A N 1
ATOM 947 C CA . ASP A 1 123 ? -18.828 4.355 3.682 1 90.69 123 ASP A CA 1
ATOM 948 C C . ASP A 1 123 ? -19.594 5.645 3.352 1 90.69 123 ASP A C 1
ATOM 950 O O . ASP A 1 123 ? -18.969 6.668 3.049 1 90.69 123 ASP A O 1
ATOM 954 N N . GLU A 1 124 ? -20.906 5.609 3.48 1 89.94 124 GLU A N 1
ATOM 955 C CA . GLU A 1 124 ? -21.734 6.773 3.17 1 89.94 124 GLU A CA 1
ATOM 956 C C . GLU A 1 124 ? -21.5 7.902 4.168 1 89.94 124 GLU A C 1
ATOM 958 O O . GLU A 1 124 ? -21.719 9.07 3.855 1 89.94 124 GLU A O 1
ATOM 963 N N . GLY A 1 125 ? -20.969 7.633 5.266 1 94.69 125 GLY A N 1
ATOM 964 C CA . GLY A 1 125 ? -20.781 8.648 6.289 1 94.69 125 GLY A CA 1
ATOM 965 C C . GLY A 1 125 ? -19.484 9.414 6.141 1 94.69 125 GLY A C 1
ATOM 966 O O . GLY A 1 125 ? -19.25 10.406 6.84 1 94.69 125 GLY A O 1
ATOM 967 N N . VAL A 1 126 ? -18.625 9.016 5.27 1 98 126 VAL A N 1
ATOM 968 C CA . VAL A 1 126 ? -17.344 9.672 5.023 1 98 126 VAL A CA 1
ATOM 969 C C . VAL A 1 126 ? -17.391 10.422 3.695 1 98 126 VAL A C 1
ATOM 971 O O . VAL A 1 126 ? -17.734 9.844 2.658 1 98 126 VAL A O 1
ATOM 974 N N . PRO A 1 127 ? -17.156 11.75 3.725 1 98.44 127 PRO A N 1
ATOM 975 C CA . PRO A 1 127 ? -17.203 12.508 2.473 1 98.44 127 PRO A CA 1
ATOM 976 C C . PRO A 1 127 ? -16.297 11.922 1.394 1 98.44 127 PRO A C 1
ATOM 978 O O . PRO A 1 127 ? -15.203 11.438 1.695 1 98.44 127 PRO A O 1
ATOM 981 N N . ALA A 1 128 ? -16.766 11.945 0.147 1 98.62 128 ALA A N 1
ATOM 982 C CA . ALA A 1 128 ? -16.031 11.5 -1.03 1 98.62 128 ALA A CA 1
ATOM 983 C C . ALA A 1 128 ? -15.969 12.602 -2.09 1 98.62 128 ALA A C 1
ATOM 985 O O . ALA A 1 128 ? -17 13.109 -2.521 1 98.62 128 ALA A O 1
ATOM 986 N N . MET A 1 129 ? -14.773 12.93 -2.445 1 98.62 129 MET A N 1
ATOM 987 C CA . MET A 1 129 ? -14.555 13.992 -3.424 1 98.62 129 MET A CA 1
ATOM 988 C C . MET A 1 129 ? -14.055 13.414 -4.746 1 98.62 129 MET A C 1
ATOM 990 O O . MET A 1 129 ? -13.25 12.477 -4.754 1 98.62 129 MET A O 1
ATOM 994 N N . ALA A 1 130 ? -14.508 13.977 -5.918 1 98.12 130 ALA A N 1
ATOM 995 C CA . ALA A 1 130 ? -13.977 13.57 -7.215 1 98.12 130 ALA A CA 1
ATOM 996 C C . ALA A 1 130 ? -12.477 13.844 -7.305 1 98.12 130 ALA A C 1
ATOM 998 O O . ALA A 1 130 ? -11.719 13.023 -7.82 1 98.12 130 ALA A O 1
ATOM 999 N N . ASP A 1 131 ? -12.078 14.93 -6.855 1 96.75 131 ASP A N 1
ATOM 1000 C CA . ASP A 1 131 ? -10.672 15.32 -6.824 1 96.75 131 ASP A CA 1
ATOM 1001 C C . ASP A 1 131 ? -10.242 15.711 -5.41 1 96.75 131 ASP A C 1
ATOM 1003 O O . ASP A 1 131 ? -10.219 14.867 -4.508 1 96.75 131 ASP A O 1
ATOM 1007 N N . TYR A 1 132 ? -9.867 16.969 -5.176 1 96.31 132 TYR A N 1
ATOM 1008 C CA . TYR A 1 132 ? -9.422 17.453 -3.871 1 96.31 132 TYR A CA 1
ATOM 1009 C C . TYR A 1 132 ? -10.516 18.266 -3.197 1 96.31 132 TYR A C 1
ATOM 1011 O O . TYR A 1 132 ? -11.664 18.281 -3.654 1 96.31 132 TYR A O 1
ATOM 1019 N N . TYR A 1 133 ? -10.25 18.891 -2.008 1 97.69 133 TYR A N 1
ATOM 1020 C CA . TYR A 1 133 ? -11.25 19.562 -1.188 1 97.69 133 TYR A CA 1
ATOM 1021 C C . TYR A 1 133 ? -10.672 20.812 -0.529 1 97.69 133 TYR A C 1
ATOM 1023 O O . TYR A 1 133 ? -9.461 21.047 -0.585 1 97.69 133 TYR A O 1
ATOM 1031 N N . ALA A 1 134 ? -11.57 21.594 -0.015 1 97.19 134 ALA A N 1
ATOM 1032 C CA . ALA A 1 134 ? -11.156 22.734 0.782 1 97.19 134 ALA A CA 1
ATOM 1033 C C . ALA A 1 134 ? -11.047 22.375 2.26 1 97.19 134 ALA A C 1
ATOM 1035 O O . ALA A 1 134 ? -12.039 22.016 2.891 1 97.19 134 ALA A O 1
ATOM 1036 N N . ARG A 1 135 ? -9.891 22.516 2.854 1 96.94 135 ARG A N 1
ATOM 1037 C CA . ARG A 1 135 ? -9.648 22.172 4.246 1 96.94 135 ARG A CA 1
ATOM 1038 C C . ARG A 1 135 ? -10.641 22.859 5.172 1 96.94 135 ARG A C 1
ATOM 1040 O O . ARG A 1 135 ? -11.172 22.234 6.098 1 96.94 135 ARG A O 1
ATOM 1047 N N . SER A 1 136 ? -10.93 24.172 4.875 1 97.25 136 SER A N 1
ATOM 1048 C CA . SER A 1 136 ? -11.797 24.984 5.719 1 97.25 136 SER A CA 1
ATOM 1049 C C . SER A 1 136 ? -13.203 24.406 5.785 1 97.25 136 SER A C 1
ATOM 1051 O O . SER A 1 136 ? -13.938 24.625 6.754 1 97.25 136 SER A O 1
ATOM 1053 N N . GLN A 1 137 ? -13.547 23.562 4.848 1 97.94 137 GLN A N 1
ATOM 1054 C CA . GLN A 1 137 ? -14.898 23.031 4.766 1 97.94 137 GLN A CA 1
ATOM 1055 C C . GLN A 1 137 ? -14.992 21.656 5.43 1 97.94 137 GLN A C 1
ATOM 1057 O O . GLN A 1 137 ? -16.078 21.172 5.738 1 97.94 137 GLN A O 1
ATOM 1062 N N . HIS A 1 138 ? -13.82 21.016 5.676 1 98.38 138 HIS A N 1
ATOM 1063 C CA . HIS A 1 138 ? -13.922 19.609 6.066 1 98.38 138 HIS A CA 1
ATOM 1064 C C . HIS A 1 138 ? -13.141 19.344 7.348 1 98.38 138 HIS A C 1
ATOM 1066 O O . HIS A 1 138 ? -13.484 18.438 8.109 1 98.38 138 HIS A O 1
ATOM 1072 N N . TRP A 1 139 ? -12.055 20.125 7.605 1 98.69 139 TRP A N 1
ATOM 1073 C CA . TRP A 1 139 ? -11.242 19.859 8.789 1 98.69 139 TRP A CA 1
ATOM 1074 C C . TRP A 1 139 ? -11.969 20.297 10.055 1 98.69 139 TRP A C 1
ATOM 1076 O O . TRP A 1 139 ? -12.641 21.328 10.078 1 98.69 139 TRP A O 1
ATOM 1086 N N . PRO A 1 140 ? -11.883 19.578 11.164 1 98.31 140 PRO A N 1
ATOM 1087 C CA . PRO A 1 140 ? -12.445 20.047 12.43 1 98.31 140 PRO A CA 1
ATOM 1088 C C . PRO A 1 140 ? -11.711 21.281 12.977 1 98.31 140 PRO A C 1
ATOM 1090 O O . PRO A 1 140 ? -10.539 21.5 12.648 1 98.31 140 PRO A O 1
ATOM 1093 N N . GLU A 1 141 ? -12.344 21.984 13.836 1 98.12 141 GLU A N 1
ATOM 1094 C CA . GLU A 1 141 ? -11.859 23.281 14.305 1 98.12 141 GLU A CA 1
ATOM 1095 C C . GLU A 1 141 ? -10.484 23.156 14.953 1 98.12 141 GLU A C 1
ATOM 1097 O O . GLU A 1 141 ? -9.594 23.953 14.688 1 98.12 141 GLU A O 1
ATOM 1102 N N . PRO A 1 142 ? -10.266 22.109 15.82 1 98.38 142 PRO A N 1
ATOM 1103 C CA . PRO A 1 142 ? -8.93 22 16.406 1 98.38 142 PRO A CA 1
ATOM 1104 C C . PRO A 1 142 ? -7.836 21.797 15.367 1 98.38 142 PRO A C 1
ATOM 1106 O O . PRO A 1 142 ? -6.727 22.312 15.508 1 98.38 142 PRO A O 1
ATOM 1109 N N . SER A 1 143 ? -8.078 21.031 14.32 1 98.69 143 S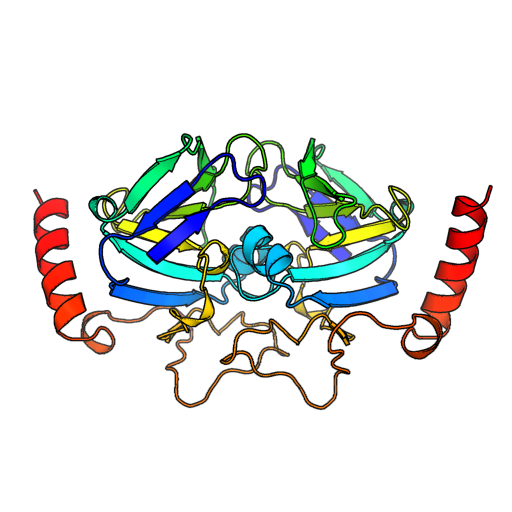ER A N 1
ATOM 1110 C CA . SER A 1 143 ? -7.117 20.812 13.242 1 98.69 143 SER A CA 1
ATOM 1111 C C . SER A 1 143 ? -6.867 22.109 12.461 1 98.69 143 SER A C 1
ATOM 1113 O O . SER A 1 143 ? -5.73 22.391 12.078 1 98.69 143 SER A O 1
ATOM 1115 N N . LEU A 1 144 ? -7.949 22.875 12.188 1 98.5 144 LEU A N 1
ATOM 1116 C CA . LEU A 1 144 ? -7.805 24.141 11.484 1 98.5 144 LEU A CA 1
ATOM 1117 C C . LEU A 1 144 ? -6.926 25.109 12.273 1 98.5 144 LEU A C 1
ATOM 1119 O O . LEU A 1 144 ? -6.133 25.844 11.688 1 98.5 144 LEU A O 1
ATOM 1123 N N . ALA A 1 145 ? -7.102 25.125 13.547 1 98.31 145 ALA A N 1
ATOM 1124 C CA . ALA A 1 145 ? -6.285 25.984 14.398 1 98.31 145 ALA A CA 1
ATOM 1125 C C . ALA A 1 145 ? -4.809 25.625 14.289 1 98.31 145 ALA A C 1
ATOM 1127 O O . ALA A 1 145 ? -3.955 26.516 14.148 1 98.31 145 ALA A O 1
ATOM 1128 N N . ARG A 1 146 ? -4.535 24.328 14.336 1 98.06 146 ARG A N 1
ATOM 1129 C CA . ARG A 1 146 ? -3.158 23.875 14.188 1 98.06 146 ARG A CA 1
ATOM 1130 C C . ARG A 1 146 ? -2.623 24.172 12.797 1 98.06 146 ARG A C 1
ATOM 1132 O O . ARG A 1 146 ? -1.457 24.547 12.641 1 98.06 146 ARG A O 1
ATOM 1139 N N . TRP A 1 147 ? -3.449 24.016 11.789 1 97 147 TRP A N 1
ATOM 1140 C CA . TRP A 1 147 ? -3.068 24.328 10.422 1 97 147 TRP A CA 1
ATOM 1141 C C . TRP A 1 147 ? -2.727 25.812 10.266 1 97 147 TRP A C 1
ATOM 1143 O O . TRP A 1 147 ? -1.772 26.156 9.578 1 97 147 TRP A O 1
ATOM 1153 N N . LYS A 1 148 ? -3.482 26.656 10.883 1 96.5 148 LYS A N 1
ATOM 1154 C CA . LYS A 1 148 ? -3.225 28.094 10.836 1 96.5 148 LYS A CA 1
ATOM 1155 C C . LYS A 1 148 ? -1.834 28.422 11.367 1 96.5 148 LYS A C 1
ATOM 1157 O O . LYS A 1 148 ? -1.108 29.219 10.773 1 96.5 148 LYS A O 1
ATOM 1162 N N . ILE A 1 149 ? -1.467 27.781 12.438 1 96.69 149 ILE A N 1
ATOM 1163 C CA . ILE A 1 149 ? -0.152 27.984 13.039 1 96.69 149 ILE A CA 1
ATOM 1164 C C . ILE A 1 149 ? 0.935 27.531 12.07 1 96.69 149 ILE A C 1
ATOM 1166 O O . ILE A 1 149 ? 1.932 28.234 11.867 1 96.69 149 ILE A O 1
ATOM 1170 N N . LEU A 1 150 ? 0.707 26.406 11.414 1 95.56 150 LEU A N 1
ATOM 1171 C CA . LEU A 1 150 ? 1.676 25.859 10.469 1 95.56 150 LEU A CA 1
ATOM 1172 C C . LEU A 1 150 ? 1.829 26.781 9.258 1 95.56 150 LEU A C 1
ATOM 1174 O O . LEU A 1 150 ? 2.943 27 8.781 1 95.56 150 LEU A O 1
ATOM 1178 N N . ARG A 1 151 ? 0.733 27.266 8.781 1 93.31 151 ARG A N 1
ATOM 1179 C CA . ARG A 1 151 ? 0.729 28.141 7.613 1 93.31 151 ARG A CA 1
ATOM 1180 C C . ARG A 1 151 ? 1.56 29.391 7.855 1 93.31 151 ARG A C 1
ATOM 1182 O O . ARG A 1 151 ? 2.227 29.891 6.945 1 93.31 151 ARG A O 1
ATOM 1189 N N . GLU A 1 152 ? 1.521 29.844 9.047 1 92.31 152 GLU A N 1
ATOM 1190 C CA . GLU A 1 152 ? 2.328 31 9.414 1 92.31 152 GLU A CA 1
ATOM 1191 C C . GLU A 1 152 ? 3.818 30.688 9.32 1 92.31 152 GLU A C 1
ATOM 1193 O O . GLU A 1 152 ? 4.621 31.562 8.977 1 92.31 152 GLU A O 1
ATOM 1198 N N . ARG A 1 153 ? 4.16 29.484 9.594 1 89.62 153 ARG A N 1
ATOM 1199 C CA . ARG A 1 153 ? 5.551 29.047 9.516 1 89.62 153 ARG A CA 1
ATOM 1200 C C . ARG A 1 153 ? 5.996 28.891 8.07 1 89.62 153 ARG A C 1
ATOM 1202 O O . ARG A 1 153 ? 7.18 29.031 7.758 1 89.62 153 ARG A O 1
ATOM 1209 N N . MET A 1 154 ? 5.023 28.469 7.203 1 85.38 154 MET A N 1
ATOM 1210 C CA . MET A 1 154 ? 5.312 28.266 5.785 1 85.38 154 MET A CA 1
ATOM 1211 C C . MET A 1 154 ? 5.578 29.594 5.086 1 85.38 154 MET A C 1
ATOM 1213 O O . MET A 1 154 ? 6.363 29.656 4.137 1 85.38 154 MET A O 1
ATOM 1217 N N . SER A 1 155 ? 4.844 30.688 5.457 1 79.5 155 SER A N 1
ATOM 1218 C CA . SER A 1 155 ? 4.934 32 4.855 1 79.5 155 SER A CA 1
ATOM 1219 C C . SER A 1 155 ? 6.152 32.781 5.371 1 79.5 155 SER A C 1
ATOM 1221 O O . SER A 1 155 ? 6.547 33.781 4.797 1 79.5 155 SER A O 1
ATOM 1223 N N . GLY A 1 156 ? 6.711 32.281 6.41 1 65.62 156 GLY A N 1
ATOM 1224 C CA . GLY A 1 156 ? 7.844 33.031 6.953 1 65.62 156 GLY A CA 1
ATOM 1225 C C . GLY A 1 156 ? 9.188 32.438 6.547 1 65.62 156 GLY A C 1
ATOM 1226 O O . GLY A 1 156 ? 9.258 31.297 6.105 1 65.62 156 GLY A O 1
ATOM 1227 N N . MET B 1 1 ? -1.206 -8.094 -19.625 1 98.06 1 MET B N 1
ATOM 1228 C CA . MET B 1 1 ? -1.367 -6.918 -18.781 1 98.06 1 MET B CA 1
ATOM 1229 C C . MET B 1 1 ? -0.018 -6.277 -18.469 1 98.06 1 MET B C 1
ATOM 1231 O O . MET B 1 1 ? 0.959 -6.977 -18.203 1 98.06 1 MET B O 1
ATOM 1235 N N . GLU B 1 2 ? 0.026 -4.996 -18.516 1 98.75 2 GLU B N 1
ATOM 1236 C CA . GLU B 1 2 ? 1.286 -4.309 -18.25 1 98.75 2 GLU B CA 1
ATOM 1237 C C . GLU B 1 2 ? 1.238 -3.555 -16.922 1 98.75 2 GLU B C 1
ATOM 1239 O O . GLU B 1 2 ? 0.157 -3.26 -16.406 1 98.75 2 GLU B O 1
ATOM 1244 N N . GLY B 1 3 ? 2.424 -3.393 -16.344 1 98.81 3 GLY B N 1
ATOM 1245 C CA . GLY B 1 3 ? 2.6 -2.619 -15.125 1 98.81 3 GLY B CA 1
ATOM 1246 C C . GLY B 1 3 ? 3.953 -1.938 -15.039 1 98.81 3 GLY B C 1
ATOM 1247 O O . GLY B 1 3 ? 4.812 -2.146 -15.898 1 98.81 3 GLY B O 1
ATOM 1248 N N . ARG B 1 4 ? 4.094 -1.079 -14.133 1 98.81 4 ARG B N 1
ATOM 1249 C CA . ARG B 1 4 ? 5.352 -0.369 -13.914 1 98.81 4 ARG B CA 1
ATOM 1250 C C . ARG B 1 4 ? 5.402 0.24 -12.516 1 98.81 4 ARG B C 1
ATOM 1252 O O . ARG B 1 4 ? 4.367 0.418 -11.875 1 98.81 4 ARG B O 1
ATOM 1259 N N . CYS B 1 5 ? 6.688 0.522 -12.078 1 98.81 5 CYS B N 1
ATOM 1260 C CA . CYS B 1 5 ? 6.84 1.3 -10.852 1 98.81 5 CYS B CA 1
ATOM 1261 C C . CYS B 1 5 ? 6.453 2.756 -11.078 1 98.81 5 CYS B C 1
ATOM 1263 O O . CYS B 1 5 ? 6.098 3.143 -12.188 1 98.81 5 CYS B O 1
ATOM 1265 N N . ILE B 1 6 ? 6.504 3.555 -10.078 1 98.44 6 ILE B N 1
ATOM 1266 C CA . ILE B 1 6 ? 5.93 4.895 -10.156 1 98.44 6 ILE B CA 1
ATOM 1267 C C . ILE B 1 6 ? 6.871 5.816 -10.93 1 98.44 6 ILE B C 1
ATOM 1269 O O . ILE B 1 6 ? 6.426 6.77 -11.57 1 98.44 6 ILE B O 1
ATOM 1273 N N . CYS B 1 7 ? 8.188 5.609 -10.914 1 98.19 7 CYS B N 1
ATOM 1274 C CA . CYS B 1 7 ? 9.141 6.496 -11.57 1 98.19 7 CYS B CA 1
ATOM 1275 C C . CYS B 1 7 ? 9.391 6.059 -13.008 1 98.19 7 CYS B C 1
ATOM 1277 O O . CYS B 1 7 ? 10.039 6.777 -13.773 1 98.19 7 CYS B O 1
ATOM 1279 N N . GLY B 1 8 ? 8.953 4.91 -13.328 1 97.88 8 GLY B N 1
ATOM 1280 C CA . GLY B 1 8 ? 9.07 4.441 -14.695 1 97.88 8 GLY B CA 1
ATOM 1281 C C . GLY B 1 8 ? 10.336 3.641 -14.945 1 97.88 8 GLY B C 1
ATOM 1282 O O . GLY B 1 8 ? 10.531 3.1 -16.031 1 97.88 8 GLY B O 1
ATOM 1283 N N . GLU B 1 9 ? 11.18 3.457 -13.992 1 98.75 9 GLU B N 1
ATOM 1284 C CA . GLU B 1 9 ? 12.438 2.732 -14.133 1 98.75 9 GLU B CA 1
ATOM 1285 C C . GLU B 1 9 ? 12.195 1.266 -14.477 1 98.75 9 GLU B C 1
ATOM 1287 O O . GLU B 1 9 ? 12.898 0.694 -15.312 1 98.75 9 GLU B O 1
ATOM 1292 N N . VAL B 1 10 ? 11.281 0.638 -13.812 1 98.88 10 VAL B N 1
ATOM 1293 C CA . VAL B 1 10 ? 10.969 -0.77 -14.039 1 98.88 10 VAL B CA 1
ATOM 1294 C C . VAL B 1 10 ? 9.594 -0.897 -14.688 1 98.88 10 VAL B C 1
ATOM 1296 O O . VAL B 1 10 ? 8.625 -0.291 -14.219 1 98.88 10 VAL B O 1
ATOM 1299 N N . ALA B 1 11 ? 9.461 -1.562 -15.734 1 98.94 11 ALA B N 1
ATOM 1300 C CA . ALA B 1 11 ? 8.219 -1.914 -16.406 1 98.94 11 ALA B CA 1
ATOM 1301 C C . ALA B 1 11 ? 8.156 -3.412 -16.688 1 98.94 11 ALA B C 1
ATOM 1303 O O . ALA B 1 11 ? 9.18 -4.051 -16.922 1 98.94 11 ALA B O 1
ATOM 1304 N N . TYR B 1 12 ? 6.988 -3.975 -16.609 1 98.94 12 TYR B N 1
ATOM 1305 C CA . TYR B 1 12 ? 6.828 -5.41 -16.797 1 98.94 12 TYR B CA 1
ATOM 1306 C C . TYR B 1 12 ? 5.504 -5.73 -17.484 1 98.94 12 TYR B C 1
ATOM 1308 O O . TYR B 1 12 ? 4.648 -4.855 -17.625 1 98.94 12 TYR B O 1
ATOM 1316 N N . ARG B 1 13 ? 5.387 -6.98 -17.984 1 98.94 13 ARG B N 1
ATOM 1317 C CA . ARG B 1 13 ? 4.172 -7.504 -18.609 1 98.94 13 ARG B CA 1
ATOM 1318 C C . ARG B 1 13 ? 3.84 -8.891 -18.062 1 98.94 13 ARG B C 1
ATOM 1320 O O . ARG B 1 13 ? 4.727 -9.742 -17.922 1 98.94 13 ARG B O 1
ATOM 1327 N N . LEU B 1 14 ? 2.617 -9.055 -17.594 1 98.94 14 LEU B N 1
ATOM 1328 C CA . LEU B 1 14 ? 2.104 -10.398 -17.359 1 98.94 14 LEU B CA 1
ATOM 1329 C C . LEU B 1 14 ? 1.65 -11.055 -18.656 1 98.94 14 LEU B C 1
ATOM 1331 O O . LEU B 1 14 ? 0.76 -10.539 -19.344 1 98.94 14 LEU B O 1
ATOM 1335 N N . THR B 1 15 ? 2.191 -12.164 -19.016 1 98.81 15 THR B N 1
ATOM 1336 C CA . THR B 1 15 ? 1.904 -12.789 -20.297 1 98.81 15 THR B CA 1
ATOM 1337 C C . THR B 1 15 ? 0.668 -13.68 -20.203 1 98.81 15 THR B C 1
ATOM 1339 O O . THR B 1 15 ? 0.18 -14.18 -21.219 1 98.81 15 THR B O 1
ATOM 1342 N N . GLU B 1 16 ? 0.136 -13.961 -19.016 1 98.5 16 GLU B N 1
ATOM 1343 C CA . GLU B 1 16 ? -1.12 -14.641 -18.719 1 98.5 16 GLU B CA 1
ATOM 1344 C C . GLU B 1 16 ? -1.922 -13.891 -17.672 1 98.5 16 GLU B C 1
ATOM 1346 O O . GLU B 1 16 ? -1.382 -13.039 -16.953 1 98.5 16 GLU B O 1
ATOM 1351 N N . ARG B 1 17 ? -3.191 -14.188 -17.656 1 98.31 17 ARG B N 1
ATOM 1352 C CA . ARG B 1 17 ? -3.992 -13.672 -16.547 1 98.31 17 ARG B CA 1
ATOM 1353 C C . ARG B 1 17 ? -3.533 -14.266 -15.219 1 98.31 17 ARG B C 1
ATOM 1355 O O . ARG B 1 17 ? -3.098 -15.414 -15.164 1 98.31 17 ARG B O 1
ATOM 1362 N N . PRO B 1 18 ? -3.633 -13.492 -14.133 1 98.81 18 PRO B N 1
ATOM 1363 C CA . PRO B 1 18 ? -3.312 -14.07 -12.828 1 98.81 18 PRO B CA 1
ATOM 1364 C C . PRO B 1 18 ? -4.152 -15.305 -12.508 1 98.81 18 PRO B C 1
ATOM 1366 O O . PRO B 1 18 ? -5.27 -15.438 -13.008 1 98.81 18 PRO B O 1
ATOM 1369 N N . LEU B 1 19 ? -3.58 -16.141 -11.688 1 98.81 19 LEU B N 1
ATOM 1370 C CA . LEU B 1 19 ? -4.258 -17.344 -11.219 1 98.81 19 LEU B CA 1
ATOM 1371 C C . LEU B 1 19 ? -5.41 -17 -10.281 1 98.81 19 LEU B C 1
ATOM 1373 O O . LEU B 1 19 ? -6.457 -17.641 -10.312 1 98.81 19 LEU B O 1
ATOM 1377 N N . PHE B 1 20 ? -5.219 -16.062 -9.539 1 98.81 20 PHE B N 1
ATOM 1378 C CA . PHE B 1 20 ? -6.109 -15.719 -8.438 1 98.81 20 PHE B CA 1
ATOM 1379 C C . PHE B 1 20 ? -5.668 -14.422 -7.777 1 98.81 20 PHE B C 1
ATOM 1381 O O . PHE B 1 20 ? -4.484 -14.07 -7.805 1 98.81 20 PHE B O 1
ATOM 1388 N N . VAL B 1 21 ? -6.555 -13.594 -7.199 1 98.88 21 VAL B N 1
ATOM 1389 C CA . VAL B 1 21 ? -6.215 -12.32 -6.574 1 98.88 21 VAL B CA 1
ATOM 1390 C C . VAL B 1 21 ? -6.586 -12.359 -5.094 1 98.88 21 VAL B C 1
ATOM 1392 O O . VAL B 1 21 ? -7.754 -12.547 -4.746 1 98.88 21 VAL B O 1
ATOM 1395 N N . HIS B 1 22 ? -5.582 -12.156 -4.215 1 98.75 22 HIS B N 1
ATOM 1396 C CA . HIS B 1 22 ? -5.754 -12.055 -2.77 1 98.75 22 HIS B CA 1
ATOM 1397 C C . HIS B 1 22 ? -5.891 -10.594 -2.336 1 98.75 22 HIS B C 1
ATOM 1399 O O . HIS B 1 22 ? -5.055 -9.758 -2.68 1 98.75 22 HIS B O 1
ATOM 1405 N N . CYS B 1 23 ? -6.914 -10.312 -1.627 1 98.88 23 CYS B N 1
ATOM 1406 C CA . CYS B 1 23 ? -6.918 -9.125 -0.782 1 98.88 23 CYS B CA 1
ATOM 1407 C C . CYS B 1 23 ? -6.609 -9.484 0.667 1 98.88 23 CYS B C 1
ATOM 1409 O O . CYS B 1 23 ? -7.469 -10.008 1.38 1 98.88 23 CYS B O 1
ATOM 1411 N N . CYS B 1 24 ? -5.402 -9.242 1.116 1 98.75 24 CYS B N 1
ATOM 1412 C CA . CYS B 1 24 ? -4.93 -9.703 2.416 1 98.75 24 CYS B CA 1
ATOM 1413 C C . CYS B 1 24 ? -5.016 -8.594 3.455 1 98.75 24 CYS B C 1
ATOM 1415 O O . CYS B 1 24 ? -4.371 -7.555 3.312 1 98.75 24 CYS B O 1
ATOM 1417 N N . HIS B 1 25 ? -5.707 -8.844 4.523 1 98.75 25 HIS B N 1
ATOM 1418 C CA . HIS B 1 25 ? -6.004 -7.832 5.527 1 98.75 25 HIS B CA 1
ATOM 1419 C C . HIS B 1 25 ? -5.145 -8.023 6.773 1 98.75 25 HIS B C 1
ATOM 1421 O O . HIS B 1 25 ? -5.383 -7.387 7.805 1 98.75 25 HIS B O 1
ATOM 1427 N N . CYS B 1 26 ? -4.137 -8.891 6.754 1 98.5 26 CYS B N 1
ATOM 1428 C CA . CYS B 1 26 ? -3.336 -9.078 7.961 1 98.5 26 CYS B CA 1
ATOM 1429 C C . CYS B 1 26 ? -2.574 -7.801 8.305 1 98.5 26 CYS B C 1
ATOM 1431 O O . CYS B 1 26 ? -2.328 -6.965 7.434 1 98.5 26 CYS B O 1
ATOM 1433 N N . SER B 1 27 ? -2.172 -7.664 9.539 1 98.06 27 SER B N 1
ATOM 1434 C CA . SER B 1 27 ? -1.525 -6.445 10.016 1 98.06 27 SER B CA 1
ATOM 1435 C C . SER B 1 27 ? -0.161 -6.254 9.359 1 98.06 27 SER B C 1
ATOM 1437 O O . SER B 1 27 ? 0.304 -5.121 9.203 1 98.06 27 SER B O 1
ATOM 1439 N N . TRP B 1 28 ? 0.485 -7.309 8.914 1 98.19 28 TRP B N 1
ATOM 1440 C CA . TRP B 1 28 ? 1.781 -7.199 8.258 1 98.19 28 TRP B CA 1
ATOM 1441 C C . TRP B 1 28 ? 1.633 -6.605 6.859 1 98.19 28 TRP B C 1
ATOM 1443 O O . TRP B 1 28 ? 2.408 -5.73 6.461 1 98.19 28 TRP B O 1
ATOM 1453 N N . CYS B 1 29 ? 0.6 -7.043 6.125 1 98.56 29 CYS B N 1
ATOM 1454 C CA . CYS B 1 29 ? 0.354 -6.492 4.797 1 98.56 29 CYS B CA 1
ATOM 1455 C C . CYS B 1 29 ? -0.094 -5.039 4.883 1 98.56 29 CYS B C 1
ATOM 1457 O O . CYS B 1 29 ? 0.224 -4.23 4.008 1 98.56 29 CYS B O 1
ATOM 1459 N N . GLN B 1 30 ? -0.886 -4.73 5.957 1 98.81 30 GLN B N 1
ATOM 1460 C CA . GLN B 1 30 ? -1.206 -3.328 6.215 1 98.81 30 GLN B CA 1
ATOM 1461 C C . GLN B 1 30 ? 0.061 -2.5 6.402 1 98.81 30 GLN B C 1
ATOM 1463 O O . GLN B 1 30 ? 0.208 -1.438 5.793 1 98.81 30 GLN B O 1
ATOM 1468 N N . ARG B 1 31 ? 0.958 -3.018 7.156 1 98.62 31 ARG B N 1
ATOM 1469 C CA . ARG B 1 31 ? 2.211 -2.316 7.422 1 98.62 31 ARG B CA 1
ATOM 1470 C C . ARG B 1 31 ? 3.061 -2.213 6.16 1 98.62 31 ARG B C 1
ATOM 1472 O O . ARG B 1 31 ? 3.625 -1.156 5.871 1 98.62 31 ARG B O 1
ATOM 1479 N N . GLU B 1 32 ? 3.15 -3.234 5.352 1 98.44 32 GLU B N 1
ATOM 1480 C CA . GLU B 1 32 ? 3.953 -3.258 4.133 1 98.44 32 GLU B CA 1
ATOM 1481 C C . GLU B 1 32 ? 3.428 -2.256 3.105 1 98.44 32 GLU B C 1
ATOM 1483 O O . GLU B 1 32 ? 4.211 -1.561 2.453 1 98.44 32 GLU B O 1
ATOM 1488 N N . SER B 1 33 ? 2.133 -2.217 2.973 1 98.38 33 SER B N 1
ATOM 1489 C CA . SER B 1 33 ? 1.534 -1.352 1.962 1 98.38 33 SER B CA 1
ATOM 1490 C C . SER B 1 33 ? 1.382 0.076 2.477 1 98.38 33 SER B C 1
ATOM 1492 O O . SER B 1 33 ? 1.247 1.014 1.688 1 98.38 33 SER B O 1
ATOM 1494 N N . GLY B 1 34 ? 1.377 0.213 3.807 1 98.5 34 GLY B N 1
ATOM 1495 C CA . GLY B 1 34 ? 1.036 1.496 4.398 1 98.5 34 GLY B CA 1
ATOM 1496 C C . GLY B 1 34 ? -0.442 1.824 4.301 1 98.5 34 GLY B C 1
ATOM 1497 O O . GLY B 1 34 ? -0.863 2.93 4.652 1 98.5 34 GLY B O 1
ATOM 1498 N N . SER B 1 35 ? -1.214 0.914 3.826 1 98.69 35 SER B N 1
ATOM 1499 C CA . SER B 1 35 ? -2.637 1.077 3.541 1 98.69 35 SER B CA 1
ATOM 1500 C C . SER B 1 35 ? -3.477 0.08 4.328 1 98.69 35 SER B C 1
ATOM 1502 O O . SER B 1 35 ? -3.129 -0.279 5.457 1 98.69 35 SER B O 1
ATOM 1504 N N . ALA B 1 36 ? -4.652 -0.264 3.887 1 98.81 36 ALA B N 1
ATOM 1505 C CA . ALA B 1 36 ? -5.598 -1.06 4.668 1 98.81 36 ALA B CA 1
ATOM 1506 C C . ALA B 1 36 ? -5.402 -2.551 4.406 1 98.81 36 ALA B C 1
ATOM 1508 O O . ALA B 1 36 ? -5.887 -3.389 5.172 1 98.81 36 ALA B O 1
ATOM 1509 N N . PHE B 1 37 ? -4.797 -2.867 3.322 1 98.81 37 PHE B N 1
ATOM 1510 C CA . PHE B 1 37 ? -4.562 -4.242 2.893 1 98.81 37 PHE B CA 1
ATOM 1511 C C . PHE B 1 37 ? -3.559 -4.285 1.747 1 98.81 37 PHE B C 1
ATOM 1513 O O . PHE B 1 37 ? -3.176 -3.244 1.21 1 98.81 37 PHE B O 1
ATOM 1520 N N . ALA B 1 38 ? -3.055 -5.406 1.476 1 98.75 38 ALA B N 1
ATOM 1521 C CA . ALA B 1 38 ? -2.334 -5.66 0.231 1 98.75 38 ALA B CA 1
ATOM 1522 C C . ALA B 1 38 ? -3.244 -6.316 -0.806 1 98.75 38 ALA B C 1
ATOM 1524 O O . ALA B 1 38 ? -4.141 -7.086 -0.456 1 98.75 38 ALA B O 1
ATOM 1525 N N . LEU B 1 39 ? -3.076 -5.992 -1.979 1 98.88 39 LEU B N 1
ATOM 1526 C CA . LEU B 1 39 ? -3.787 -6.559 -3.119 1 98.88 39 LEU B CA 1
ATOM 1527 C C . LEU B 1 39 ? -2.82 -7.254 -4.07 1 98.88 39 LEU B C 1
ATOM 1529 O O . LEU B 1 39 ? -2.059 -6.594 -4.781 1 98.88 39 LEU B O 1
ATOM 1533 N N . ASN B 1 40 ? -2.893 -8.57 -4.082 1 98.88 40 ASN B N 1
ATOM 1534 C CA . ASN B 1 40 ? -1.866 -9.383 -4.734 1 98.88 40 ASN B CA 1
ATOM 1535 C C . ASN B 1 40 ? -2.459 -10.273 -5.82 1 98.88 40 ASN B C 1
ATOM 1537 O O . ASN B 1 40 ? -3.34 -11.094 -5.543 1 98.88 40 ASN B O 1
ATOM 1541 N N . ALA B 1 41 ? -1.986 -10.117 -6.98 1 98.94 41 ALA B N 1
ATOM 1542 C CA . ALA B 1 41 ? -2.33 -11.023 -8.078 1 98.94 41 ALA B CA 1
ATOM 1543 C C . ALA B 1 41 ? -1.308 -12.148 -8.195 1 98.94 41 ALA B C 1
ATOM 1545 O O . ALA B 1 41 ? -0.136 -11.898 -8.492 1 98.94 41 ALA B O 1
ATOM 1546 N N . LEU B 1 42 ? -1.715 -13.344 -7.938 1 98.88 42 LEU B N 1
ATOM 1547 C CA . LEU B 1 42 ? -0.832 -14.508 -7.992 1 98.88 42 LEU B CA 1
ATOM 1548 C C . LEU B 1 42 ? -0.616 -14.953 -9.438 1 98.88 42 LEU B C 1
ATOM 1550 O O . LEU B 1 42 ? -1.573 -15.07 -10.203 1 98.88 42 LEU B O 1
ATOM 1554 N N . ILE B 1 43 ? 0.614 -15.227 -9.766 1 98.88 43 ILE B N 1
ATOM 1555 C CA . ILE B 1 43 ? 0.932 -15.703 -11.109 1 98.88 43 ILE B CA 1
ATOM 1556 C C . ILE B 1 43 ? 2.258 -16.453 -11.086 1 98.88 43 ILE B C 1
ATOM 1558 O O . ILE B 1 43 ? 3.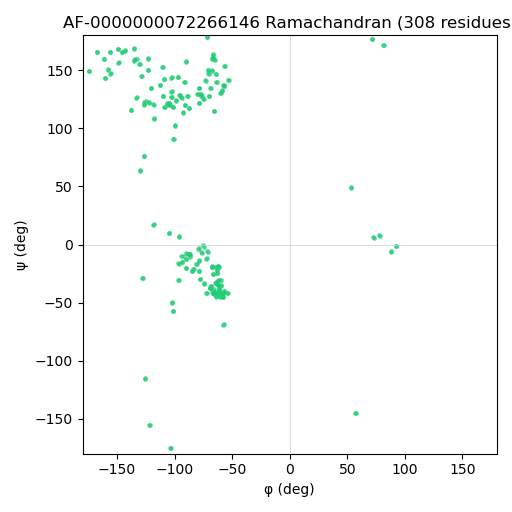109 -16.203 -10.227 1 98.88 43 ILE B O 1
ATOM 1562 N N . GLU B 1 44 ? 2.42 -17.406 -11.961 1 98.69 44 GLU B N 1
ATOM 1563 C CA . GLU B 1 44 ? 3.732 -18.031 -12.133 1 98.69 44 GLU B CA 1
ATOM 1564 C C . GLU B 1 44 ? 4.785 -16.984 -12.492 1 98.69 44 GLU B C 1
ATOM 1566 O O . GLU B 1 44 ? 4.559 -16.141 -13.359 1 98.69 44 GLU B O 1
ATOM 1571 N N . THR B 1 45 ? 5.926 -17.109 -11.852 1 98.44 45 THR B N 1
ATOM 1572 C CA . THR B 1 45 ? 6.949 -16.094 -12.023 1 98.44 45 THR B CA 1
ATOM 1573 C C . THR B 1 45 ? 7.398 -16.016 -13.484 1 98.44 45 THR B C 1
ATOM 1575 O O . THR B 1 45 ? 7.695 -14.93 -13.992 1 98.44 45 THR B O 1
ATOM 1578 N N . ASP B 1 46 ? 7.449 -17.078 -14.148 1 98.25 46 ASP B N 1
ATOM 1579 C CA . ASP B 1 46 ? 7.938 -17.094 -15.523 1 98.25 46 ASP B CA 1
ATOM 1580 C C . ASP B 1 46 ? 6.898 -16.516 -16.484 1 98.25 46 ASP B C 1
ATOM 1582 O O . ASP B 1 46 ? 7.129 -16.453 -17.688 1 98.25 46 ASP B O 1
ATOM 1586 N N . ARG B 1 47 ? 5.742 -16.094 -15.992 1 98.81 47 ARG B N 1
ATOM 1587 C CA . ARG B 1 47 ? 4.75 -15.367 -16.797 1 98.81 47 ARG B CA 1
ATOM 1588 C C . ARG B 1 47 ? 4.887 -13.859 -16.609 1 98.81 47 ARG B C 1
ATOM 1590 O O . ARG B 1 47 ? 4.039 -13.094 -17.078 1 98.81 47 ARG B O 1
ATOM 1597 N N . ILE B 1 48 ? 5.898 -13.406 -15.914 1 98.88 48 ILE B N 1
ATOM 1598 C CA . ILE B 1 48 ? 6.27 -11.992 -15.812 1 98.88 48 ILE B CA 1
ATOM 1599 C C . ILE B 1 48 ? 7.453 -11.711 -16.734 1 98.88 48 ILE B C 1
ATOM 1601 O O . ILE B 1 48 ? 8.531 -12.281 -16.562 1 98.88 48 ILE B O 1
ATOM 1605 N N . GLU B 1 49 ? 7.223 -10.844 -17.672 1 98.88 49 GLU B N 1
ATOM 1606 C CA . GLU B 1 49 ? 8.281 -10.375 -18.562 1 98.88 49 GLU B CA 1
ATOM 1607 C C . GLU B 1 49 ? 8.727 -8.961 -18.203 1 98.88 49 GLU B C 1
ATOM 1609 O O . GLU B 1 49 ? 7.91 -8.031 -18.172 1 98.88 49 GLU B O 1
ATOM 1614 N N . LEU B 1 50 ? 9.969 -8.773 -17.906 1 98.81 50 LEU B N 1
ATOM 1615 C CA . LEU B 1 50 ? 10.5 -7.438 -17.672 1 98.81 50 LEU B CA 1
ATOM 1616 C C . LEU B 1 50 ? 10.664 -6.688 -19 1 98.81 50 LEU B C 1
ATOM 1618 O O . LEU B 1 50 ? 11.289 -7.195 -19.922 1 98.81 50 LEU B O 1
ATOM 1622 N N . LEU B 1 51 ? 10.109 -5.582 -19.094 1 98.88 51 LEU B N 1
ATOM 1623 C CA . LEU B 1 51 ? 10.188 -4.746 -20.281 1 98.88 51 LEU B CA 1
ATOM 1624 C C . LEU B 1 51 ? 11.281 -3.697 -20.141 1 98.88 51 LEU B C 1
ATOM 1626 O O . LEU B 1 51 ? 11.844 -3.244 -21.141 1 98.88 51 LEU B O 1
ATOM 1630 N N . ALA B 1 52 ? 11.547 -3.266 -18.969 1 98.81 52 ALA B N 1
ATOM 1631 C CA . ALA B 1 52 ? 12.57 -2.279 -18.641 1 98.81 52 ALA B CA 1
ATOM 1632 C C . ALA B 1 52 ? 13.023 -2.416 -17.188 1 98.81 52 ALA B C 1
ATOM 1634 O O . ALA B 1 52 ? 12.227 -2.736 -16.312 1 98.81 52 ALA B O 1
ATOM 1635 N N . GLY B 1 53 ? 14.312 -2.125 -16.969 1 98.75 53 GLY B N 1
ATOM 1636 C CA . GLY B 1 53 ? 14.844 -2.088 -15.625 1 98.75 53 GLY B CA 1
ATOM 1637 C C . GLY B 1 53 ? 14.977 -3.463 -14.992 1 98.75 53 GLY B C 1
ATOM 1638 O O . GLY B 1 53 ? 14.664 -4.473 -15.633 1 98.75 53 GLY B O 1
ATOM 1639 N N . GLN B 1 54 ? 15.531 -3.459 -13.773 1 98.56 54 GLN B N 1
ATOM 1640 C CA . GLN B 1 54 ? 15.734 -4.652 -12.961 1 98.56 54 GLN B CA 1
ATOM 1641 C C . GLN B 1 54 ? 15.383 -4.395 -11.5 1 98.56 54 GLN B C 1
ATOM 1643 O O . GLN B 1 54 ? 16.047 -3.605 -10.828 1 98.56 54 GLN B O 1
ATOM 1648 N N . PRO B 1 55 ? 14.359 -5.102 -11.047 1 98.75 55 PRO B N 1
ATOM 1649 C CA . PRO B 1 55 ? 14.031 -4.898 -9.633 1 98.75 55 PRO B CA 1
ATOM 1650 C C . PRO B 1 55 ? 15.117 -5.422 -8.695 1 98.75 55 PRO B C 1
ATOM 1652 O O . PRO B 1 55 ? 15.852 -6.348 -9.047 1 98.75 55 PRO B O 1
ATOM 1655 N N . GLU B 1 56 ? 15.195 -4.77 -7.586 1 98.38 56 GLU B N 1
ATOM 1656 C CA . GLU B 1 56 ? 16.031 -5.27 -6.5 1 98.38 56 GLU B CA 1
ATOM 1657 C C . GLU B 1 56 ? 15.234 -6.164 -5.555 1 98.38 56 GLU B C 1
ATOM 1659 O O . GLU B 1 56 ? 14.07 -5.879 -5.254 1 98.38 56 GLU B O 1
ATOM 1664 N N . ARG B 1 57 ? 15.891 -7.242 -5.129 1 98.38 57 ARG B N 1
ATOM 1665 C CA . ARG B 1 57 ? 15.273 -8.148 -4.168 1 98.38 57 ARG B CA 1
ATOM 1666 C C . ARG B 1 57 ? 15.555 -7.707 -2.736 1 98.38 57 ARG B C 1
ATOM 1668 O O . ARG B 1 57 ? 16.703 -7.445 -2.377 1 98.38 57 ARG B O 1
ATOM 1675 N N . VAL B 1 58 ? 14.578 -7.578 -1.933 1 98.56 58 VAL B N 1
ATOM 1676 C CA . VAL B 1 58 ? 14.703 -7.203 -0.528 1 98.56 58 VAL B CA 1
ATOM 1677 C C . VAL B 1 58 ? 13.984 -8.227 0.347 1 98.56 58 VAL B C 1
ATOM 1679 O O . VAL B 1 58 ? 12.781 -8.445 0.204 1 98.56 58 VAL B O 1
ATOM 1682 N N . ALA B 1 59 ? 14.742 -8.875 1.247 1 98.06 59 ALA B N 1
ATOM 1683 C CA . ALA B 1 59 ? 14.141 -9.82 2.186 1 98.06 59 ALA B CA 1
ATOM 1684 C C . ALA B 1 59 ? 13.484 -9.094 3.355 1 98.06 59 ALA B C 1
ATOM 1686 O O . ALA B 1 59 ? 14.094 -8.219 3.975 1 98.06 59 ALA B O 1
ATOM 1687 N N . ILE B 1 60 ? 12.25 -9.438 3.631 1 98.12 60 ILE B N 1
ATOM 1688 C CA . ILE B 1 60 ? 11.57 -8.844 4.773 1 98.12 60 ILE B CA 1
ATOM 1689 C C . ILE B 1 60 ? 10.828 -9.93 5.551 1 98.12 60 ILE B C 1
ATOM 1691 O O . ILE B 1 60 ? 10.555 -11.008 5.02 1 98.12 60 ILE B O 1
ATOM 1695 N N . PRO B 1 61 ? 10.523 -9.641 6.875 1 97.19 61 PRO B N 1
ATOM 1696 C CA . PRO B 1 61 ? 9.695 -10.586 7.621 1 97.19 61 PRO B CA 1
ATOM 1697 C C . PRO B 1 61 ? 8.258 -10.648 7.109 1 97.19 61 PRO B C 1
ATOM 1699 O O . PRO B 1 61 ? 7.84 -9.789 6.332 1 97.19 61 PRO B O 1
ATOM 1702 N N . SER B 1 62 ? 7.598 -11.703 7.426 1 95.75 62 SER B N 1
ATOM 1703 C CA . SER B 1 62 ? 6.191 -11.875 7.078 1 95.75 62 SER B CA 1
ATOM 1704 C C . SER B 1 62 ? 5.395 -12.414 8.258 1 95.75 62 SER B C 1
ATOM 1706 O O . SER B 1 62 ? 5.969 -12.812 9.273 1 95.75 62 SER B O 1
ATOM 1708 N N . HIS B 1 63 ? 4.121 -12.383 8.117 1 93.19 63 HIS B N 1
ATOM 1709 C CA . HIS B 1 63 ? 3.205 -12.859 9.148 1 93.19 63 HIS B CA 1
ATOM 1710 C C . HIS B 1 63 ? 3.484 -14.312 9.508 1 93.19 63 HIS B C 1
ATOM 1712 O O . HIS B 1 63 ? 3.416 -14.695 10.68 1 93.19 63 HIS B O 1
ATOM 1718 N N . SER B 1 64 ? 3.777 -15.117 8.539 1 92.5 64 SER B N 1
ATOM 1719 C CA . SER B 1 64 ? 4 -16.547 8.734 1 92.5 64 SER B CA 1
ATOM 1720 C C . SER B 1 64 ? 5.277 -16.797 9.531 1 92.5 64 SER B C 1
ATOM 1722 O O . SER B 1 64 ? 5.484 -17.906 10.047 1 92.5 64 SER B O 1
ATOM 1724 N N . GLY B 1 65 ? 6.195 -15.828 9.609 1 94.38 65 GLY B N 1
ATOM 1725 C CA . GLY B 1 65 ? 7.488 -15.992 10.258 1 94.38 65 GLY B CA 1
ATOM 1726 C C . GLY B 1 65 ? 8.555 -16.531 9.336 1 94.38 65 GLY B C 1
ATOM 1727 O O . GLY B 1 65 ? 9.742 -16.547 9.68 1 94.38 65 GLY B O 1
ATOM 1728 N N . LYS B 1 66 ? 8.195 -16.938 8.07 1 96.25 66 LYS B N 1
ATOM 1729 C CA . LYS B 1 66 ? 9.125 -17.547 7.137 1 96.25 66 LYS B CA 1
ATOM 1730 C C . LYS B 1 66 ? 9.758 -16.5 6.219 1 96.25 66 LYS B C 1
ATOM 1732 O O . LYS B 1 66 ? 10.695 -16.797 5.48 1 96.25 66 LYS B O 1
ATOM 1737 N N . GLY B 1 67 ? 9.234 -15.305 6.27 1 96 67 GLY B N 1
ATOM 1738 C CA . GLY B 1 67 ? 9.766 -14.227 5.457 1 96 67 GLY B CA 1
ATOM 1739 C C . GLY B 1 67 ? 9.258 -14.242 4.027 1 96 67 GLY B C 1
ATOM 1740 O O . GLY B 1 67 ? 8.477 -15.117 3.654 1 96 67 GLY B O 1
ATOM 1741 N N . GLN B 1 68 ? 9.602 -13.172 3.33 1 97.25 68 GLN B N 1
ATOM 1742 C CA . GLN B 1 68 ? 9.359 -13.031 1.898 1 97.25 68 GLN B CA 1
ATOM 1743 C C . GLN B 1 68 ? 10.438 -12.18 1.238 1 97.25 68 GLN B C 1
ATOM 1745 O O . GLN B 1 68 ? 11.164 -11.453 1.92 1 97.25 68 GLN B O 1
ATOM 1750 N N . GLU B 1 69 ? 10.562 -12.398 -0.012 1 98.31 69 GLU B N 1
ATOM 1751 C CA . GLU B 1 69 ? 11.398 -11.531 -0.835 1 98.31 69 GLU B CA 1
ATOM 1752 C C . GLU B 1 69 ? 10.555 -10.594 -1.686 1 98.31 69 GLU B C 1
ATOM 1754 O O . GLU B 1 69 ? 9.734 -11.039 -2.49 1 98.31 69 GLU B O 1
ATOM 1759 N N . VAL B 1 70 ? 10.742 -9.328 -1.502 1 98.75 70 VAL B N 1
ATOM 1760 C CA . VAL B 1 70 ? 9.992 -8.344 -2.277 1 98.75 70 VAL B CA 1
ATOM 1761 C C . VAL B 1 70 ? 10.883 -7.77 -3.377 1 98.75 70 VAL B C 1
ATOM 1763 O O . VAL B 1 70 ? 12.031 -7.387 -3.123 1 98.75 70 VAL B O 1
ATOM 1766 N N . LEU B 1 71 ? 10.422 -7.812 -4.559 1 98.88 71 LEU B N 1
ATOM 1767 C CA . LEU B 1 71 ? 11.086 -7.164 -5.688 1 98.88 71 LEU B CA 1
ATOM 1768 C C . LEU B 1 71 ? 10.633 -5.715 -5.824 1 98.88 71 LEU B C 1
ATOM 1770 O O . LEU B 1 71 ? 9.445 -5.445 -6.031 1 98.88 71 LEU B O 1
ATOM 1774 N N . ARG B 1 72 ? 11.586 -4.82 -5.672 1 98.88 72 ARG B N 1
ATOM 1775 C CA . ARG B 1 72 ? 11.312 -3.385 -5.641 1 98.88 72 ARG B CA 1
ATOM 1776 C C . ARG B 1 72 ? 12.102 -2.656 -6.723 1 98.88 72 ARG B C 1
ATOM 1778 O O . ARG B 1 72 ? 13.188 -3.096 -7.105 1 98.88 72 ARG B O 1
ATOM 1785 N N . CYS B 1 73 ? 11.531 -1.558 -7.215 1 98.88 73 CYS B N 1
ATOM 1786 C CA . CYS B 1 73 ? 12.328 -0.653 -8.039 1 98.88 73 CYS B CA 1
ATOM 1787 C C . CYS B 1 73 ? 13.539 -0.132 -7.277 1 98.88 73 CYS B C 1
ATOM 1789 O O . CYS B 1 73 ? 13.406 0.31 -6.133 1 98.88 73 CYS B O 1
ATOM 1791 N N . PRO B 1 74 ? 14.734 -0.181 -7.902 1 98.56 74 PRO B N 1
ATOM 1792 C CA . PRO B 1 74 ? 15.914 0.299 -7.184 1 98.56 74 PRO B CA 1
ATOM 1793 C C . PRO B 1 74 ? 15.945 1.818 -7.039 1 98.56 74 PRO B C 1
ATOM 1795 O O . PRO B 1 74 ? 16.734 2.355 -6.262 1 98.56 74 PRO B O 1
ATOM 1798 N N . ARG B 1 75 ? 15.117 2.5 -7.727 1 98.31 75 ARG B N 1
ATOM 1799 C CA . ARG B 1 75 ? 15.125 3.959 -7.711 1 98.31 75 ARG B CA 1
ATOM 1800 C C . ARG B 1 75 ? 14.008 4.5 -6.82 1 98.31 75 ARG B C 1
ATOM 1802 O O . ARG B 1 75 ? 14.281 5.117 -5.789 1 98.31 75 ARG B O 1
ATOM 1809 N N . CYS B 1 76 ? 12.781 4.156 -7.074 1 98.69 76 CYS B N 1
ATOM 1810 C CA . CYS B 1 76 ? 11.672 4.719 -6.305 1 98.69 76 CYS B CA 1
ATOM 1811 C C . CYS B 1 76 ? 11.305 3.811 -5.141 1 98.69 76 CYS B C 1
ATOM 1813 O O . CYS B 1 76 ? 10.547 4.211 -4.254 1 98.69 76 CYS B O 1
ATOM 1815 N N . ARG B 1 77 ? 11.727 2.645 -5.113 1 98.69 77 ARG B N 1
ATOM 1816 C CA . ARG B 1 77 ? 11.648 1.691 -4.008 1 98.69 77 ARG B CA 1
ATOM 1817 C C . ARG B 1 77 ? 10.258 1.084 -3.91 1 98.69 77 ARG B C 1
ATOM 1819 O O . ARG B 1 77 ? 9.953 0.359 -2.959 1 98.69 77 ARG B O 1
ATOM 1826 N N . ILE B 1 78 ? 9.367 1.312 -4.828 1 98.25 78 ILE B N 1
ATOM 1827 C CA . ILE B 1 78 ? 8.031 0.744 -4.699 1 98.25 78 ILE B CA 1
ATOM 1828 C C . ILE B 1 78 ? 8.094 -0.768 -4.906 1 98.25 78 ILE B C 1
ATOM 1830 O O . ILE B 1 78 ? 8.977 -1.271 -5.602 1 98.25 78 ILE B O 1
ATOM 1834 N N . ALA B 1 79 ? 7.266 -1.491 -4.234 1 98.88 79 ALA B N 1
ATOM 1835 C CA . ALA B 1 79 ? 7.152 -2.941 -4.359 1 98.88 79 ALA B CA 1
ATOM 1836 C C . ALA B 1 79 ? 6.379 -3.326 -5.617 1 98.88 79 ALA B C 1
ATOM 1838 O O . ALA B 1 79 ? 5.273 -2.83 -5.852 1 98.88 79 ALA B O 1
ATOM 1839 N N . LEU B 1 80 ? 6.938 -4.207 -6.398 1 98.94 80 LEU B N 1
ATOM 1840 C CA . LEU B 1 80 ? 6.281 -4.633 -7.629 1 98.94 80 LEU B CA 1
ATOM 1841 C C . LEU B 1 80 ? 5.629 -6.004 -7.449 1 98.94 80 LEU B C 1
ATOM 1843 O O . LEU B 1 80 ? 4.48 -6.203 -7.844 1 98.94 80 LEU B O 1
ATOM 1847 N N . TRP B 1 81 ? 6.34 -6.969 -6.934 1 98.94 81 TRP B N 1
ATOM 1848 C CA . TRP B 1 81 ? 5.797 -8.266 -6.559 1 98.94 81 TRP B CA 1
ATOM 1849 C C . TRP B 1 81 ? 6.664 -8.938 -5.496 1 98.94 81 TRP B C 1
ATOM 1851 O O . TRP B 1 81 ? 7.738 -8.43 -5.16 1 98.94 81 TRP B O 1
ATOM 1861 N N . SER B 1 82 ? 6.164 -9.93 -4.875 1 98.62 82 SER B N 1
ATOM 1862 C CA . SER B 1 82 ? 6.906 -10.656 -3.85 1 98.62 82 SER B CA 1
ATOM 1863 C C . SER B 1 82 ? 6.855 -12.164 -4.094 1 98.62 82 SER B C 1
ATOM 1865 O O . SER B 1 82 ? 5.996 -12.648 -4.828 1 98.62 82 SER B O 1
ATOM 1867 N N . HIS B 1 83 ? 7.844 -12.82 -3.586 1 98.38 83 HIS B N 1
ATOM 1868 C CA . HIS B 1 83 ? 7.875 -14.273 -3.445 1 98.38 83 HIS B CA 1
ATOM 1869 C C . HIS B 1 83 ? 7.746 -14.688 -1.984 1 98.38 83 HIS B C 1
ATOM 1871 O O . HIS B 1 83 ? 8.578 -14.312 -1.151 1 98.38 83 HIS B O 1
ATOM 1877 N N . TYR B 1 84 ? 6.668 -15.43 -1.696 1 95.81 84 TYR B N 1
ATOM 1878 C CA . TYR B 1 84 ? 6.496 -15.945 -0.342 1 95.81 84 TYR B CA 1
ATOM 1879 C C . TYR B 1 84 ? 7.148 -17.312 -0.193 1 95.81 84 TYR B C 1
ATOM 1881 O O . TYR B 1 84 ? 7.363 -18.016 -1.183 1 95.81 84 TYR B O 1
ATOM 1889 N N . ALA B 1 85 ? 7.488 -17.703 1.009 1 88.31 85 ALA B N 1
ATOM 1890 C CA . ALA B 1 85 ? 8.273 -18.906 1.315 1 88.31 85 ALA B CA 1
ATOM 1891 C C . ALA B 1 85 ? 7.578 -20.156 0.804 1 88.31 85 ALA B C 1
ATOM 1893 O O . ALA B 1 85 ? 8.242 -21.141 0.453 1 88.31 85 ALA B O 1
ATOM 1894 N N . GLY B 1 86 ? 6.297 -20.281 0.709 1 87 86 GLY B N 1
ATOM 1895 C CA . GLY B 1 86 ? 5.602 -21.469 0.259 1 87 86 GLY B CA 1
ATOM 1896 C C . GLY B 1 86 ? 6.016 -21.922 -1.131 1 87 86 GLY B C 1
ATOM 1897 O O . GLY B 1 86 ? 6.848 -22.812 -1.279 1 87 86 GLY B O 1
ATOM 1898 N N . ALA B 1 87 ? 5.699 -21.203 -2.143 1 88.94 87 ALA B N 1
ATOM 1899 C CA . ALA B 1 87 ? 6.039 -21.531 -3.529 1 88.94 87 ALA B CA 1
ATOM 1900 C C . ALA B 1 87 ? 7.387 -20.922 -3.914 1 88.94 87 ALA B C 1
ATOM 1902 O O . ALA B 1 87 ? 7.938 -21.234 -4.969 1 88.94 87 ALA B O 1
ATOM 1903 N N . GLY B 1 88 ? 7.906 -20.141 -3.045 1 93.12 88 GLY B N 1
ATOM 1904 C CA . GLY B 1 88 ? 9.195 -19.516 -3.318 1 93.12 88 GLY B CA 1
ATOM 1905 C C . GLY B 1 88 ? 9.203 -18.703 -4.598 1 93.12 88 GLY B C 1
ATOM 1906 O O . GLY B 1 88 ? 8.227 -18.031 -4.922 1 93.12 88 GLY B O 1
ATOM 1907 N N . PRO B 1 89 ? 10.359 -18.734 -5.285 1 95.69 89 PRO B N 1
ATOM 1908 C CA . PRO B 1 89 ? 10.531 -17.859 -6.445 1 95.69 89 PRO B CA 1
ATOM 1909 C C . PRO B 1 89 ? 9.703 -18.297 -7.648 1 95.69 89 PRO B C 1
ATOM 1911 O O . PRO B 1 89 ? 9.664 -17.609 -8.664 1 95.69 89 PRO B O 1
ATOM 1914 N N . LEU B 1 90 ? 9.039 -19.406 -7.602 1 97.44 90 LEU B N 1
ATOM 1915 C CA . LEU B 1 90 ? 8.273 -19.922 -8.734 1 97.44 90 LEU B CA 1
ATOM 1916 C C . LEU B 1 90 ? 6.93 -19.203 -8.852 1 97.44 90 LEU B C 1
ATOM 1918 O O . LEU B 1 90 ? 6.301 -19.219 -9.914 1 97.44 90 LEU B O 1
ATOM 1922 N N . MET B 1 91 ? 6.469 -18.625 -7.754 1 97.94 91 MET B N 1
ATOM 1923 C CA . MET B 1 91 ? 5.203 -17.891 -7.73 1 97.94 91 MET B CA 1
ATOM 1924 C C . MET B 1 91 ? 5.426 -16.453 -7.312 1 97.94 91 MET B C 1
ATOM 1926 O O . MET B 1 91 ? 6.172 -16.172 -6.371 1 97.94 91 MET B O 1
ATOM 1930 N N . ALA B 1 92 ? 4.797 -15.594 -8.055 1 98.75 92 ALA B N 1
ATOM 1931 C CA . ALA B 1 92 ? 4.883 -14.164 -7.746 1 98.75 92 ALA B CA 1
ATOM 1932 C C . ALA B 1 92 ? 3.533 -13.625 -7.297 1 98.75 92 ALA B C 1
ATOM 1934 O O . ALA B 1 92 ? 2.492 -13.984 -7.848 1 98.75 92 ALA B O 1
ATOM 1935 N N . PHE B 1 93 ? 3.539 -12.836 -6.309 1 98.88 93 PHE B N 1
ATOM 1936 C CA . PHE B 1 93 ? 2.412 -12.039 -5.844 1 98.88 93 PHE B CA 1
ATOM 1937 C C . PHE B 1 93 ? 2.543 -10.594 -6.305 1 98.88 93 PHE B C 1
ATOM 1939 O O . PHE B 1 93 ? 3.162 -9.773 -5.625 1 98.88 93 PHE B O 1
ATOM 1946 N N . VAL B 1 94 ? 1.994 -10.281 -7.449 1 98.94 94 VAL B N 1
ATOM 1947 C CA . VAL B 1 94 ? 2.133 -8.977 -8.086 1 98.94 94 VAL B CA 1
ATOM 1948 C C . VAL B 1 94 ? 1.227 -7.965 -7.387 1 98.94 94 VAL B C 1
ATOM 1950 O O . VAL B 1 94 ? 0.041 -8.227 -7.172 1 98.94 94 VAL B O 1
ATOM 1953 N N . ARG B 1 95 ? 1.827 -6.84 -6.992 1 98.94 95 ARG B N 1
ATOM 1954 C CA . ARG B 1 95 ? 1.018 -5.754 -6.445 1 98.94 95 ARG B CA 1
ATOM 1955 C C . ARG B 1 95 ? 0.09 -5.176 -7.508 1 98.94 95 ARG B C 1
ATOM 1957 O O . ARG B 1 95 ? 0.537 -4.457 -8.406 1 98.94 95 ARG B O 1
ATOM 1964 N N . VAL B 1 96 ? -1.182 -5.32 -7.324 1 98.94 96 VAL B N 1
ATOM 1965 C CA . VAL B 1 96 ? -2.176 -5.004 -8.344 1 98.94 96 VAL B CA 1
ATOM 1966 C C . VAL B 1 96 ? -2.141 -3.51 -8.656 1 98.94 96 VAL B C 1
ATOM 1968 O O . VAL B 1 96 ? -2.328 -3.105 -9.805 1 98.94 96 VAL B O 1
ATOM 1971 N N . GLY B 1 97 ? -1.853 -2.746 -7.656 1 98.88 97 GLY B N 1
ATOM 1972 C CA . GLY B 1 97 ? -1.845 -1.303 -7.832 1 98.88 97 GLY B CA 1
ATOM 1973 C C . GLY B 1 97 ? -0.816 -0.832 -8.844 1 98.88 97 GLY B C 1
ATOM 1974 O O . GLY B 1 97 ? -0.889 0.299 -9.328 1 98.88 97 GLY B O 1
ATOM 1975 N N . THR B 1 98 ? 0.164 -1.641 -9.148 1 98.88 98 THR B N 1
ATOM 1976 C CA . THR B 1 98 ? 1.227 -1.232 -10.062 1 98.88 98 THR B CA 1
ATOM 1977 C C . THR B 1 98 ? 0.839 -1.526 -11.508 1 98.88 98 THR B C 1
ATOM 1979 O O . THR B 1 98 ? 1.552 -1.142 -12.438 1 98.88 98 THR B O 1
ATOM 1982 N N . LEU B 1 99 ? -0.275 -2.232 -11.742 1 98.88 99 LEU B N 1
ATOM 1983 C CA . LEU B 1 99 ? -0.757 -2.514 -13.086 1 98.88 99 LEU B CA 1
ATOM 1984 C C . LEU B 1 99 ? -1.305 -1.251 -13.75 1 98.88 99 LEU B C 1
ATOM 1986 O O . LEU B 1 99 ? -1.824 -0.366 -13.062 1 98.88 99 LEU B O 1
ATOM 1990 N N . ALA B 1 100 ? -1.188 -1.206 -15.039 1 98.62 100 ALA B N 1
ATOM 1991 C CA . ALA B 1 100 ? -1.755 -0.09 -15.797 1 98.62 100 ALA B CA 1
ATOM 1992 C C . ALA B 1 100 ? -3.271 -0.036 -15.641 1 98.62 100 ALA B C 1
ATOM 1994 O O . ALA B 1 100 ? -3.861 1.047 -15.609 1 98.62 100 ALA B O 1
ATOM 1995 N N . GLU B 1 101 ? -3.895 -1.183 -15.539 1 98.44 101 GLU B N 1
ATOM 1996 C CA . GLU B 1 101 ? -5.336 -1.313 -15.336 1 98.44 101 GLU B CA 1
ATOM 1997 C C . GLU B 1 101 ? -5.648 -2.195 -14.133 1 98.44 101 GLU B C 1
ATOM 1999 O O . GLU B 1 101 ? -6.129 -3.32 -14.289 1 98.44 101 GLU B O 1
ATOM 2004 N N . PRO B 1 102 ? -5.477 -1.641 -12.938 1 98.81 102 PRO B N 1
ATOM 2005 C CA . PRO B 1 102 ? -5.703 -2.455 -11.742 1 98.81 102 PRO B CA 1
ATOM 2006 C C . PRO B 1 102 ? -7.148 -2.934 -11.617 1 98.81 102 PRO B C 1
ATOM 2008 O O . PRO B 1 102 ? -7.41 -3.959 -10.977 1 98.81 102 PRO B O 1
ATOM 2011 N N . ALA B 1 103 ? -8.102 -2.275 -12.25 1 98.62 103 ALA B N 1
ATOM 2012 C CA . ALA B 1 103 ? -9.508 -2.654 -12.188 1 98.62 103 ALA B CA 1
ATOM 2013 C C . ALA B 1 103 ? -9.734 -4.031 -12.812 1 98.62 103 ALA B C 1
ATOM 2015 O O . ALA B 1 103 ? -10.75 -4.676 -12.547 1 98.62 103 ALA B O 1
ATOM 2016 N N . ALA B 1 104 ? -8.867 -4.516 -13.602 1 98.5 104 ALA B N 1
ATOM 2017 C CA . ALA B 1 104 ? -8.977 -5.816 -14.258 1 98.5 104 ALA B CA 1
ATOM 2018 C C . ALA B 1 104 ? -8.664 -6.949 -13.289 1 98.5 104 ALA B C 1
ATOM 2020 O O . ALA B 1 104 ? -8.867 -8.125 -13.602 1 98.5 104 ALA B O 1
ATOM 2021 N N . CYS B 1 105 ? -8.211 -6.641 -12.07 1 98.62 105 CYS B N 1
ATOM 2022 C CA . CYS B 1 105 ? -7.84 -7.645 -11.078 1 98.62 105 CYS B CA 1
ATOM 2023 C C . CYS B 1 105 ? -8.508 -7.355 -9.742 1 98.62 105 CYS B C 1
ATOM 2025 O O . CYS B 1 105 ? -7.824 -7.117 -8.742 1 98.62 105 CYS B O 1
ATOM 2027 N N . PRO B 1 106 ? -9.852 -7.41 -9.719 1 98.56 106 PRO B N 1
ATOM 2028 C CA . PRO B 1 106 ? -10.5 -7.285 -8.406 1 98.56 106 PRO B CA 1
ATOM 2029 C C . PRO B 1 106 ? -10.203 -8.461 -7.484 1 98.56 106 PRO B C 1
ATOM 2031 O O . PRO B 1 106 ? -9.742 -9.508 -7.945 1 98.56 106 PRO B O 1
ATOM 2034 N N . PRO B 1 107 ? -10.453 -8.312 -6.188 1 98.75 107 PRO B N 1
ATOM 2035 C CA . PRO B 1 107 ? -10.242 -9.445 -5.281 1 98.75 107 PRO B CA 1
ATOM 2036 C C . PRO B 1 107 ? -11.109 -10.656 -5.641 1 98.75 107 PRO B C 1
ATOM 2038 O O . PRO B 1 107 ? -12.32 -10.516 -5.844 1 98.75 107 PRO B O 1
ATOM 2041 N N . ASP B 1 108 ? -10.445 -11.789 -5.715 1 98.75 108 ASP B N 1
ATOM 2042 C CA . ASP B 1 108 ? -11.18 -13.055 -5.785 1 98.75 108 ASP B CA 1
ATOM 2043 C C . ASP B 1 108 ? -11.555 -13.555 -4.395 1 98.75 108 ASP B C 1
ATOM 2045 O O . ASP B 1 108 ? -12.484 -14.352 -4.242 1 98.75 108 ASP B O 1
ATOM 2049 N N . ILE B 1 109 ? -10.812 -13.109 -3.393 1 98.88 109 ILE B N 1
ATOM 2050 C CA . ILE B 1 109 ? -11.031 -13.555 -2.02 1 98.88 109 ILE B CA 1
ATOM 2051 C C . ILE B 1 109 ? -10.391 -12.555 -1.053 1 98.88 109 ILE B C 1
ATOM 2053 O O . ILE B 1 109 ? -9.375 -11.93 -1.372 1 98.88 109 ILE B O 1
ATOM 2057 N N . HIS B 1 110 ? -10.984 -12.273 0.102 1 98.81 110 HIS B N 1
ATOM 2058 C CA . HIS B 1 110 ? -10.391 -11.57 1.236 1 98.81 110 HIS B CA 1
ATOM 2059 C C . HIS B 1 110 ? -9.844 -12.555 2.268 1 98.81 110 HIS B C 1
ATOM 2061 O O . HIS B 1 110 ? -10.539 -13.492 2.662 1 98.81 110 HIS B O 1
ATOM 2067 N N . ILE B 1 111 ? -8.625 -12.352 2.637 1 98.75 111 ILE B N 1
ATOM 2068 C CA . ILE B 1 111 ? -8.031 -13.266 3.602 1 98.75 111 ILE B CA 1
ATOM 2069 C C . ILE B 1 111 ? -7.539 -12.492 4.82 1 98.75 111 ILE B C 1
ATOM 2071 O O . ILE B 1 111 ? -7.312 -11.281 4.742 1 98.75 111 ILE B O 1
ATOM 2075 N N . TYR B 1 112 ? -7.355 -13.227 5.988 1 98.69 112 TYR B N 1
ATOM 2076 C CA . TYR B 1 112 ? -6.906 -12.664 7.258 1 98.69 112 TYR B CA 1
ATOM 2077 C C . TYR B 1 112 ? -7.777 -11.492 7.68 1 98.69 112 TYR B C 1
ATOM 2079 O O . TYR B 1 112 ? -7.262 -10.422 8.031 1 98.69 112 TYR B O 1
ATOM 2087 N N . THR B 1 113 ? -9.086 -11.742 7.617 1 98.62 113 THR B N 1
ATOM 2088 C CA . THR B 1 113 ? -10.039 -10.672 7.902 1 98.62 113 THR B CA 1
ATOM 2089 C C . THR B 1 113 ? -10.18 -10.461 9.406 1 98.62 113 THR B C 1
ATOM 2091 O O . THR B 1 113 ? -10.812 -9.5 9.844 1 98.62 113 THR B O 1
ATOM 2094 N N . THR B 1 114 ? -9.492 -11.297 10.219 1 98.19 114 THR B N 1
ATOM 2095 C CA . THR B 1 114 ? -9.5 -11.117 11.672 1 98.19 114 THR B CA 1
ATOM 2096 C C . THR B 1 114 ? -8.859 -9.781 12.055 1 98.19 114 THR B C 1
ATOM 2098 O O . THR B 1 114 ? -9.148 -9.234 13.117 1 98.19 114 THR B O 1
ATOM 2101 N N . THR B 1 115 ? -8 -9.258 11.195 1 98.25 115 THR B N 1
ATOM 2102 C CA . THR B 1 115 ? -7.336 -7.992 11.477 1 98.25 115 THR B CA 1
ATOM 2103 C C . THR B 1 115 ? -7.703 -6.945 10.43 1 98.25 115 THR B C 1
ATOM 2105 O O . THR B 1 115 ? -6.977 -5.965 10.242 1 98.25 115 THR B O 1
ATOM 2108 N N . LYS B 1 116 ? -8.789 -7.227 9.703 1 98.75 116 LYS B N 1
ATOM 2109 C CA . LYS B 1 116 ? -9.305 -6.215 8.789 1 98.75 116 LYS B CA 1
ATOM 2110 C C . LYS B 1 116 ? -9.641 -4.926 9.531 1 98.75 116 LYS B C 1
ATOM 2112 O O . LYS B 1 116 ? -10.195 -4.961 10.625 1 98.75 116 LYS B O 1
ATOM 2117 N N . LEU B 1 117 ? -9.289 -3.797 8.977 1 98.62 117 LEU B N 1
ATOM 2118 C CA . LEU B 1 117 ? -9.68 -2.541 9.609 1 98.62 117 LEU B CA 1
ATOM 2119 C C . LEU B 1 117 ? -11.195 -2.389 9.625 1 98.62 117 LEU B C 1
ATOM 2121 O O . LEU B 1 117 ? -11.867 -2.721 8.648 1 98.62 117 LEU B O 1
ATOM 2125 N N . PRO B 1 118 ? -11.75 -1.902 10.672 1 97.88 118 PRO B N 1
ATOM 2126 C CA . PRO B 1 118 ? -13.195 -1.936 10.883 1 97.88 118 PRO B CA 1
ATOM 2127 C C . PRO B 1 118 ? -13.961 -1.146 9.82 1 97.88 118 PRO B C 1
ATOM 2129 O O . PRO B 1 118 ? -15.102 -1.494 9.484 1 97.88 118 PRO B O 1
ATOM 2132 N N . TRP B 1 119 ? -13.43 -0.132 9.297 1 97.75 119 TRP B N 1
ATOM 2133 C CA . TRP B 1 119 ? -14.148 0.749 8.383 1 97.75 119 TRP B CA 1
ATOM 2134 C C . TRP B 1 119 ? -14.18 0.17 6.973 1 97.75 119 TRP B C 1
ATOM 2136 O O . TRP B 1 119 ? -14.914 0.652 6.113 1 97.75 119 TRP B O 1
ATOM 2146 N N . VAL B 1 120 ? -13.297 -0.818 6.695 1 98 120 VAL B N 1
ATOM 2147 C CA . VAL B 1 120 ? -13.258 -1.429 5.367 1 98 120 VAL B CA 1
ATOM 2148 C C . VAL B 1 120 ? -14.516 -2.268 5.152 1 98 120 VAL B C 1
ATOM 2150 O O . VAL B 1 120 ? -14.828 -3.148 5.957 1 98 120 VAL B O 1
ATOM 2153 N N . ARG B 1 121 ? -15.148 -2.012 4.098 1 96.62 121 ARG B N 1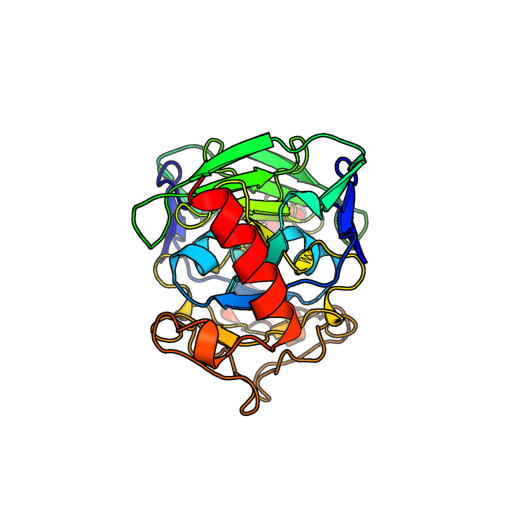
ATOM 2154 C CA . ARG B 1 121 ? -16.344 -2.762 3.736 1 96.62 121 ARG B CA 1
ATOM 2155 C C . ARG B 1 121 ? -16.047 -3.785 2.646 1 96.62 121 ARG B C 1
ATOM 2157 O O . ARG B 1 121 ? -15.398 -3.465 1.65 1 96.62 121 ARG B O 1
ATOM 2164 N N . LEU B 1 122 ? -16.484 -4.961 2.871 1 96.5 122 LEU B N 1
ATOM 2165 C CA . LEU B 1 122 ? -16.25 -6.031 1.908 1 96.5 122 LEU B CA 1
ATOM 2166 C C . LEU B 1 122 ? -17.516 -6.316 1.092 1 96.5 122 LEU B C 1
ATOM 2168 O O . LEU B 1 122 ? -18.625 -6.203 1.604 1 96.5 122 LEU B O 1
ATOM 2172 N N . ASP B 1 123 ? -17.281 -6.609 -0.13 1 90.69 123 ASP B N 1
ATOM 2173 C CA . ASP B 1 123 ? -18.391 -7.055 -0.976 1 90.69 123 ASP B CA 1
ATOM 2174 C C . ASP B 1 123 ? -18.891 -8.438 -0.547 1 90.69 123 ASP B C 1
ATOM 2176 O O . ASP B 1 123 ? -18.094 -9.352 -0.349 1 90.69 123 ASP B O 1
ATOM 2180 N N . GLU B 1 124 ? -20.203 -8.602 -0.463 1 90 124 GLU B N 1
ATOM 2181 C CA . GLU B 1 124 ? -20.797 -9.867 -0.036 1 90 124 GLU B CA 1
ATOM 2182 C C . GLU B 1 124 ? -20.547 -10.969 -1.068 1 90 124 GLU B C 1
ATOM 2184 O O . GLU B 1 124 ? -20.562 -12.148 -0.734 1 90 124 GLU B O 1
ATOM 2189 N N . GLY B 1 125 ? -20.25 -10.641 -2.229 1 94.69 125 GLY B N 1
ATOM 2190 C CA . GLY B 1 125 ? -20.078 -11.633 -3.275 1 94.69 125 GLY B CA 1
ATOM 2191 C C . GLY B 1 125 ? -18.672 -12.203 -3.336 1 94.69 125 GLY B C 1
ATOM 2192 O O . GLY B 1 125 ? -18.406 -13.164 -4.066 1 94.69 125 GLY B O 1
ATOM 2193 N N . VAL B 1 126 ? -17.75 -11.688 -2.615 1 98 126 VAL B N 1
ATOM 2194 C CA . VAL B 1 126 ? -16.359 -12.141 -2.578 1 98 126 VAL B CA 1
ATOM 2195 C C . VAL B 1 126 ? -16.094 -12.875 -1.266 1 98 126 VAL B C 1
ATOM 2197 O O . VAL B 1 126 ? -16.344 -12.336 -0.185 1 98 126 VAL B O 1
ATOM 2200 N N . PRO B 1 127 ? -15.688 -14.141 -1.345 1 98.44 127 PRO B N 1
ATOM 2201 C CA . PRO B 1 127 ? -15.422 -14.883 -0.108 1 98.44 127 PRO B CA 1
ATOM 2202 C C . PRO B 1 127 ? -14.461 -14.156 0.824 1 98.44 127 PRO B C 1
ATOM 2204 O O . PRO B 1 127 ? -13.508 -13.523 0.361 1 98.44 127 PRO B O 1
ATOM 2207 N N . ALA B 1 128 ? -14.719 -14.242 2.125 1 98.62 128 ALA B N 1
ATOM 2208 C CA . ALA B 1 128 ? -13.883 -13.672 3.176 1 98.62 128 ALA B CA 1
ATOM 2209 C C . ALA B 1 128 ? -13.508 -14.734 4.207 1 98.62 128 ALA B C 1
ATOM 2211 O O . ALA B 1 128 ? -14.383 -15.375 4.793 1 98.62 128 ALA B O 1
ATOM 2212 N N . MET B 1 129 ? -12.234 -14.891 4.367 1 98.62 129 MET B N 1
ATOM 2213 C CA . MET B 1 129 ? -11.719 -15.898 5.293 1 98.62 129 MET B CA 1
ATOM 2214 C C . MET B 1 129 ? -11.109 -15.242 6.527 1 98.62 129 MET B C 1
ATOM 2216 O O . MET B 1 129 ? -10.453 -14.203 6.422 1 98.62 129 MET B O 1
ATOM 2220 N N . ALA B 1 130 ? -11.289 -15.852 7.75 1 98.12 130 ALA B N 1
ATOM 2221 C CA . ALA B 1 130 ? -10.625 -15.359 8.953 1 98.12 130 ALA B CA 1
ATOM 2222 C C . ALA B 1 130 ? -9.109 -15.422 8.812 1 98.12 130 ALA B C 1
ATOM 2224 O O . ALA B 1 130 ? -8.398 -14.492 9.219 1 98.12 130 ALA B O 1
ATOM 2225 N N . ASP B 1 131 ? -8.641 -16.438 8.305 1 96.75 131 ASP B N 1
ATOM 2226 C CA . ASP B 1 131 ? -7.219 -16.609 8.055 1 96.75 131 ASP B CA 1
ATOM 2227 C C . ASP B 1 131 ? -6.957 -16.969 6.59 1 96.75 131 ASP B C 1
ATOM 2229 O O . ASP B 1 131 ? -7.191 -16.141 5.703 1 96.75 131 ASP B O 1
ATOM 2233 N N . TYR B 1 132 ? -6.445 -18.156 6.281 1 96.25 132 TYR B N 1
ATOM 2234 C CA . TYR B 1 132 ? -6.145 -18.594 4.922 1 96.25 132 TYR B CA 1
ATOM 2235 C C . TYR B 1 132 ? -7.199 -19.562 4.418 1 96.25 132 TYR B C 1
ATOM 2237 O O . TYR B 1 132 ? -8.25 -19.734 5.039 1 96.25 132 TYR B O 1
ATOM 2245 N N . TYR B 1 133 ? -7.043 -20.156 3.199 1 97.69 133 TYR B N 1
ATOM 2246 C CA . TYR B 1 133 ? -8.055 -20.984 2.537 1 97.69 133 TYR B CA 1
ATOM 2247 C C . TYR B 1 133 ? -7.414 -22.141 1.782 1 97.69 133 TYR B C 1
ATOM 2249 O O . TYR B 1 133 ? -6.191 -22.203 1.653 1 97.69 133 TYR B O 1
ATOM 2257 N N . ALA B 1 134 ? -8.258 -23.062 1.391 1 97.12 134 ALA B N 1
ATOM 2258 C CA . ALA B 1 134 ? -7.809 -24.156 0.53 1 97.12 134 ALA B CA 1
ATOM 2259 C C . ALA B 1 134 ? -7.977 -23.797 -0.944 1 97.12 134 ALA B C 1
ATOM 2261 O O . ALA B 1 134 ? -9.102 -23.594 -1.417 1 97.12 134 ALA B O 1
ATOM 2262 N N . ARG B 1 135 ? -6.926 -23.781 -1.7 1 96.81 135 ARG B N 1
ATOM 2263 C CA . ARG B 1 135 ? -6.941 -23.406 -3.111 1 96.81 135 ARG B CA 1
ATOM 2264 C C . ARG B 1 135 ? -7.953 -24.234 -3.887 1 96.81 135 ARG B C 1
ATOM 2266 O O . ARG B 1 135 ? -8.695 -23.719 -4.719 1 96.81 135 ARG B O 1
ATOM 2273 N N . SER B 1 136 ? -7.996 -25.578 -3.562 1 97.19 136 SER B N 1
ATOM 2274 C CA . SER B 1 136 ? -8.852 -26.516 -4.277 1 97.19 136 SER B CA 1
ATOM 2275 C C . SER B 1 136 ? -10.32 -26.141 -4.133 1 97.19 136 SER B C 1
ATOM 2277 O O . SER B 1 136 ? -11.141 -26.484 -4.992 1 97.19 136 SER B O 1
ATOM 2279 N N . GLN B 1 137 ? -10.633 -25.359 -3.146 1 97.94 137 GLN B N 1
ATOM 2280 C CA . GLN B 1 137 ? -12.023 -25.016 -2.859 1 97.94 137 GLN B CA 1
ATOM 2281 C C . GLN B 1 137 ? -12.406 -23.688 -3.488 1 97.94 137 GLN B C 1
ATOM 2283 O O . GLN B 1 137 ? -13.594 -23.375 -3.627 1 97.94 137 GLN B O 1
ATOM 2288 N N . HIS B 1 138 ? -11.398 -22.875 -3.893 1 98.38 138 HIS B N 1
ATOM 2289 C CA . HIS B 1 138 ? -11.75 -21.516 -4.25 1 98.38 138 HIS B CA 1
ATOM 2290 C C . HIS B 1 138 ? -11.219 -21.141 -5.629 1 98.38 138 HIS B C 1
ATOM 2292 O O . HIS B 1 138 ? -11.797 -20.312 -6.32 1 98.38 138 HIS B O 1
ATOM 2298 N N . TRP B 1 139 ? -10.086 -21.766 -6.055 1 98.69 139 TRP B N 1
ATOM 2299 C CA . TRP B 1 139 ? -9.5 -21.406 -7.344 1 98.69 139 TRP B CA 1
ATOM 2300 C C . TRP B 1 139 ? -10.344 -21.938 -8.492 1 98.69 139 TRP B C 1
ATOM 2302 O O . TRP B 1 139 ? -10.852 -23.062 -8.422 1 98.69 139 TRP B O 1
ATOM 2312 N N . PRO B 1 140 ? -10.547 -21.234 -9.602 1 98.31 140 PRO B N 1
ATOM 2313 C CA . PRO B 1 140 ? -11.211 -21.812 -10.773 1 98.31 140 PRO B CA 1
ATOM 2314 C C . PRO B 1 140 ? -10.406 -22.922 -11.43 1 98.31 140 PRO B C 1
ATOM 2316 O O . PRO B 1 140 ? -9.18 -22.969 -11.289 1 98.31 140 PRO B O 1
ATOM 2319 N N . GLU B 1 141 ? -11.047 -23.719 -12.18 1 98.12 141 GLU B N 1
ATOM 2320 C CA . GLU B 1 141 ? -10.461 -24.938 -12.734 1 98.12 141 GLU B CA 1
ATOM 2321 C C . GLU B 1 141 ? -9.234 -24.625 -13.586 1 98.12 141 GLU B C 1
ATOM 2323 O O . GLU B 1 141 ? -8.203 -25.297 -13.469 1 98.12 141 GLU B O 1
ATOM 2328 N N . PRO B 1 142 ? -9.297 -23.578 -14.461 1 98.31 142 PRO B N 1
ATOM 2329 C CA . PRO B 1 142 ? -8.102 -23.281 -15.25 1 98.31 142 PRO B CA 1
ATOM 2330 C C . PRO B 1 142 ? -6.902 -22.906 -14.383 1 98.31 142 PRO B C 1
ATOM 2332 O O . PRO B 1 142 ? -5.766 -23.266 -14.703 1 98.31 142 PRO B O 1
ATOM 2335 N N . SER B 1 143 ? -7.09 -22.172 -13.305 1 98.69 143 SER B N 1
ATOM 2336 C CA . SER B 1 143 ? -6.02 -21.797 -12.383 1 98.69 143 SER B CA 1
ATOM 2337 C C . SER B 1 143 ? -5.469 -23.031 -11.664 1 98.69 143 SER B C 1
ATOM 2339 O O . SER B 1 143 ? -4.258 -23.141 -11.461 1 98.69 143 SER B O 1
ATOM 2341 N N . LEU B 1 144 ? -6.371 -23.938 -11.234 1 98.5 144 LEU B N 1
ATOM 2342 C CA . LEU B 1 144 ? -5.938 -25.172 -10.578 1 98.5 144 LEU B CA 1
ATOM 2343 C C . LEU B 1 144 ? -5.062 -26 -11.5 1 98.5 144 LEU B C 1
ATOM 2345 O O . LEU B 1 144 ? -4.09 -26.625 -11.055 1 98.5 144 LEU B O 1
ATOM 2349 N N . ALA B 1 145 ? -5.426 -26.062 -12.734 1 98.31 145 ALA B N 1
ATOM 2350 C CA . ALA B 1 145 ? -4.633 -26.812 -13.711 1 98.31 145 ALA B CA 1
ATOM 2351 C C . ALA B 1 145 ? -3.225 -26.234 -13.828 1 98.31 145 ALA B C 1
ATOM 2353 O O . ALA B 1 145 ? -2.242 -26.984 -13.828 1 98.31 145 ALA B O 1
ATOM 2354 N N . ARG B 1 146 ? -3.156 -24.922 -13.898 1 98.06 146 ARG B N 1
ATOM 2355 C CA . ARG B 1 146 ? -1.854 -24.266 -13.961 1 98.06 146 ARG B CA 1
ATOM 2356 C C . ARG B 1 146 ? -1.071 -24.469 -12.672 1 98.06 146 ARG B C 1
ATOM 2358 O O . ARG B 1 146 ? 0.146 -24.672 -12.695 1 98.06 146 ARG B O 1
ATOM 2365 N N . TRP B 1 147 ? -1.745 -24.406 -11.547 1 96.94 147 TRP B N 1
ATOM 2366 C CA . TRP B 1 147 ? -1.115 -24.641 -10.25 1 96.94 147 TRP B CA 1
ATOM 2367 C C . TRP B 1 147 ? -0.548 -26.062 -10.172 1 96.94 147 TRP B C 1
ATOM 2369 O O . TRP B 1 147 ? 0.544 -26.266 -9.641 1 96.94 147 TRP B O 1
ATOM 2379 N N . LYS B 1 148 ? -1.263 -27.031 -10.672 1 96.44 148 LYS B N 1
ATOM 2380 C CA . LYS B 1 148 ? -0.797 -28.406 -10.68 1 96.44 148 LYS B CA 1
ATOM 2381 C C . LYS B 1 148 ? 0.527 -28.547 -11.43 1 96.44 148 LYS B C 1
ATOM 2383 O O . LYS B 1 148 ? 1.442 -29.234 -10.961 1 96.44 148 LYS B O 1
ATOM 2388 N N . ILE B 1 149 ? 0.627 -27.875 -12.531 1 96.62 149 ILE B N 1
ATOM 2389 C CA . ILE B 1 149 ? 1.849 -27.906 -13.328 1 96.62 149 ILE B CA 1
ATOM 2390 C C . ILE B 1 149 ? 2.994 -27.281 -12.531 1 96.62 149 ILE B C 1
ATOM 2392 O O . ILE B 1 149 ? 4.102 -27.828 -12.5 1 96.62 149 ILE B O 1
ATOM 2396 N N . LEU B 1 150 ? 2.723 -26.172 -11.844 1 95.56 150 LEU B N 1
ATOM 2397 C CA . LEU B 1 150 ? 3.738 -25.5 -11.055 1 95.56 150 LEU B CA 1
ATOM 2398 C C . LEU B 1 150 ? 4.207 -26.375 -9.898 1 95.56 150 LEU B C 1
ATOM 2400 O O . LEU B 1 150 ? 5.402 -26.422 -9.594 1 95.56 150 LEU B O 1
ATOM 2404 N N . ARG B 1 151 ? 3.277 -27 -9.266 1 93.38 151 ARG B N 1
ATOM 2405 C CA . ARG B 1 151 ? 3.58 -27.844 -8.117 1 93.38 151 ARG B CA 1
ATOM 2406 C C . ARG B 1 151 ? 4.535 -28.969 -8.5 1 93.38 151 ARG B C 1
ATOM 2408 O O . ARG B 1 151 ? 5.398 -29.359 -7.711 1 93.38 151 ARG B O 1
ATOM 2415 N N . GLU B 1 152 ? 4.375 -29.453 -9.68 1 92.25 152 GLU B N 1
ATOM 2416 C CA . GLU B 1 152 ? 5.277 -30.484 -10.18 1 92.25 152 GLU B CA 1
ATOM 2417 C C . GLU B 1 152 ? 6.703 -29.953 -10.312 1 92.25 152 GLU B C 1
ATOM 2419 O O . GLU B 1 152 ? 7.668 -30.688 -10.117 1 92.25 152 GLU B O 1
ATOM 2424 N N . ARG B 1 153 ? 6.812 -28.719 -10.609 1 89.56 153 ARG B N 1
ATOM 2425 C CA . ARG B 1 153 ? 8.117 -28.078 -10.742 1 89.56 153 ARG B CA 1
ATOM 2426 C C . ARG B 1 153 ? 8.758 -27.844 -9.375 1 89.56 153 ARG B C 1
ATOM 2428 O O . ARG B 1 153 ? 9.984 -27.812 -9.25 1 89.56 153 ARG B O 1
ATOM 2435 N N . MET B 1 154 ? 7.887 -27.562 -8.375 1 85.25 154 MET B N 1
ATOM 2436 C CA . MET B 1 154 ? 8.359 -27.297 -7.02 1 85.25 154 MET B CA 1
ATOM 2437 C C . MET B 1 154 ? 8.922 -28.578 -6.391 1 85.25 154 MET B C 1
ATOM 2439 O O . MET B 1 154 ? 9.844 -28.516 -5.574 1 85.25 154 MET B O 1
ATOM 2443 N N . SER B 1 155 ? 8.312 -29.766 -6.66 1 79.38 155 SER B N 1
ATOM 2444 C CA . SER B 1 155 ? 8.695 -31.062 -6.105 1 79.38 155 SER B CA 1
ATOM 2445 C C . SER B 1 155 ? 9.914 -31.641 -6.816 1 79.38 155 SER B C 1
ATOM 2447 O O . SER B 1 155 ? 10.539 -32.594 -6.328 1 79.38 155 SER B O 1
ATOM 2449 N N . GLY B 1 156 ? 10.227 -31.094 -7.914 1 65.12 156 GLY B N 1
ATOM 2450 C CA . GLY B 1 156 ? 11.352 -31.656 -8.641 1 65.12 156 GLY B CA 1
ATOM 2451 C C . GLY B 1 156 ? 12.641 -30.891 -8.438 1 65.12 156 GLY B C 1
ATOM 2452 O O . GLY B 1 156 ? 12.617 -29.734 -8 1 65.12 156 GLY B O 1
#

Nearest PDB structures (foldseek):
  8ajq-assembly2_C  TM=8.814E-01  e=8.306E-09  Pseudomonas aeruginosa PAO1
  1xa8-assembly1_A  TM=6.616E-01  e=3.233E-05  Paracoccus denitrificans
  4hr6-assembly1_B  TM=7.075E-01  e=1.302E+00  Trichosanthes anguina
  6loq-assembly1_A  TM=7.405E-01  e=1.467E+00  Momordica charantia
  5y42-assembly2_E  TM=7.040E-01  e=1.558E+00  Trichosanthes anguina

Radius of gyration: 19.12 Å; Cα contacts (8 Å, |Δi|>4): 741; chains: 2; bounding box: 38×65×40 Å

pLDDT: mean 97.32, std 3.79, range [65.12, 98.94]

Foldseek 3Di:
DKFADPVRQWIKDQQDFFQAKEWEQDVQQCVLVVHRTFIWGKDFLVRIGIPHHFWDWDWDADPVRQTKIFTAHPPPGDTAWIADPPLGNRMITGGLVRGPCSVVHDHQAYACCCNGDPVDDDDPVHHYYVHDDDCVVRTDPVSVVVVVVSVVVSVD/DKFADPVRQWIKDQQDFFQAKEWEQDVQQCVLVVHRTFIWGKDFLVRIGIPHHFWDWDWDADPVRQTKIFTAHPPPGDTAWIADPPLGNRMITGGLVRGPCSVVHDHQAYACCCNGDPVDDDDPVHHYYVHDDDCVVRTDPVSVVVVVVSVVVSVD

Organism: Cereibacter sphaeroides (strain ATCC 17023 / DSM 158 / JCM 6121 / CCUG 31486 / LMG 2827 / NBRC 12203 / NCIMB 8253 / ATH 2.4.1.) (NCBI:txid272943)

Solvent-accessible surface area (backbone atoms only — not comparable to full-atom values): 15985 Å² total; per-residue (Å²): 90,48,29,37,49,78,75,58,63,30,28,34,32,36,78,56,79,60,52,47,26,43,29,33,14,34,64,56,36,8,25,57,29,11,16,72,27,31,30,29,33,29,33,55,35,88,38,53,43,73,74,34,66,68,64,38,78,39,71,37,72,41,84,86,69,72,27,33,37,34,30,16,36,76,76,66,41,35,58,47,32,30,24,46,61,85,67,25,80,57,33,29,36,29,23,36,18,23,32,77,58,39,70,82,61,59,62,59,30,37,26,22,48,78,51,39,47,83,82,66,58,76,58,87,89,38,55,74,28,63,46,80,82,59,60,90,79,69,50,51,67,72,35,46,55,54,48,52,57,50,51,55,59,69,78,95,89,48,30,38,48,80,72,58,61,29,28,37,31,37,79,56,79,59,52,46,26,42,30,33,14,35,64,56,37,9,25,56,30,10,15,72,29,32,30,28,33,30,34,53,34,90,38,55,43,74,74,35,64,67,64,39,80,39,73,38,71,42,85,87,70,73,27,32,38,34,30,16,34,77,76,66,40,36,56,48,31,30,24,45,59,84,66,26,78,57,33,27,35,29,22,36,16,23,32,77,59,39,72,82,61,59,64,60,29,36,27,21,49,77,51,39,49,81,82,66,57,76,59,88,88,37,54,73,29,63,46,81,82,59,60,90,81,69,49,51,69,73,35,48,56,53,47,53,57,50,50,56,58,69,78,95

Secondary structure (DSSP, 8-state):
-EEE-SSSS-EEEESS--SEEEEE--HHHHHHHTSS-EEEEEEEGGGEEEEE--PEEEEE--TTSS-EEEEE-TTT--EEEEEETTTGGGEEEEEGGGBS-GGGS--SEEE-GGG--TTPBPPTTS-B-SS---HHHHS-HHHHHHHHHHHHHHH-/-EEE-SSSS-EEEESS--SEEEEE--HHHHHHHTSS-EEEEEEEGGGEEEEE--PEEEEE--TTSS-EEEEE-TTT--EEEEEETTTGGGEEEEEGGGBS-GGGS--SEEE-GGG--TTPBPPTTS-B-SS---HHHHS-HHHHHHHHHHHHHHH-